Protein AF-A0A6V7K0E6-F1 (afdb_monomer)

Mean predicted aligned error: 18.82 Å

Nearest PDB structures (foldseek):
  5c7j-assembly1_A  TM=9.393E-01  e=2.831E-10  Homo sapiens
  5c7j-assembly2_B  TM=9.397E-01  e=2.831E-10  Homo sapiens
  4bbn-assembly1_A  TM=9.464E-01  e=6.144E-10  Homo sapiens
  2xbb-assembly2_B  TM=9.452E-01  e=1.172E-09  Homo sapiens
  4be8-assembly1_A  TM=9.048E-01  e=1.333E-09  Homo sapiens

Sequence (204 aa):
VQPAPNGDGLPPGWSMQLAPNGRMFFIDHNERSTTWVDPRTGRPSPMPNHNLPSTTPRSDLDQLGPLPEGWEERVHTDGRIFFIDHNTRTTQWEDPRMSNPQIAGPAVPYSRDYKLKYEYLKSQLRKPSSVPNKFEIKVARNNILEDSYRIISSVNRVEILKTKLWVEFEGEVGLDYGGLAREWFFLLSKEMFNPYYGLFEYSA

Structure (mmCIF, N/CA/C/O backbone):
data_AF-A0A6V7K0E6-F1
#
_entry.id   AF-A0A6V7K0E6-F1
#
loop_
_atom_site.group_PDB
_atom_site.id
_atom_site.type_symbol
_atom_site.label_atom_id
_atom_site.label_alt_id
_atom_site.label_comp_id
_atom_site.label_asym_id
_atom_site.label_entity_id
_atom_site.label_seq_id
_atom_site.pdbx_PDB_ins_code
_atom_site.Cartn_x
_atom_site.Cartn_y
_atom_site.Cartn_z
_atom_site.occupancy
_atom_site.B_iso_or_equiv
_atom_site.auth_seq_id
_atom_site.auth_comp_id
_atom_site.auth_asym_id
_atom_site.auth_atom_id
_atom_site.pdbx_PDB_model_num
ATOM 1 N N . VAL A 1 1 ? 50.214 -7.782 -47.349 1.00 33.69 1 VAL A N 1
ATOM 2 C CA . VAL A 1 1 ? 50.221 -7.949 -45.878 1.00 33.69 1 VAL A CA 1
ATOM 3 C C . VAL A 1 1 ? 48.979 -8.745 -45.510 1.00 33.69 1 VAL A C 1
ATOM 5 O O . VAL A 1 1 ? 47.890 -8.195 -45.566 1.00 33.69 1 VAL A O 1
ATOM 8 N N . GLN A 1 2 ? 49.115 -10.054 -45.292 1.00 27.92 2 GLN A N 1
ATOM 9 C CA . GLN A 1 2 ? 48.026 -10.900 -44.785 1.00 27.92 2 GLN A CA 1
ATOM 10 C C . GLN A 1 2 ? 48.049 -10.832 -43.252 1.00 27.92 2 GLN A C 1
ATOM 12 O O . GLN A 1 2 ? 49.122 -11.052 -42.685 1.00 27.92 2 GLN A O 1
ATOM 17 N N . PRO A 1 3 ? 46.938 -10.506 -42.569 1.00 35.91 3 PRO A N 1
ATOM 18 C CA . PRO A 1 3 ? 46.882 -10.609 -41.119 1.00 35.91 3 PRO A CA 1
ATOM 19 C C . PRO A 1 3 ? 46.675 -12.072 -40.691 1.00 35.91 3 PRO A C 1
ATOM 21 O O . PRO A 1 3 ? 46.010 -12.852 -41.370 1.00 35.91 3 PRO A O 1
ATOM 24 N N . ALA A 1 4 ? 47.315 -12.415 -39.575 1.00 35.69 4 ALA A N 1
ATOM 25 C CA . ALA A 1 4 ? 47.439 -13.738 -38.969 1.00 35.69 4 ALA A CA 1
ATOM 26 C C . ALA A 1 4 ? 46.090 -14.396 -38.587 1.00 35.69 4 ALA A C 1
ATOM 28 O O . ALA A 1 4 ? 45.097 -13.692 -38.393 1.00 35.69 4 ALA A O 1
ATOM 29 N N . PRO A 1 5 ? 46.043 -15.737 -38.440 1.00 36.69 5 PRO A N 1
ATOM 30 C CA . PRO A 1 5 ? 44.831 -16.451 -38.049 1.00 36.69 5 PRO A CA 1
ATOM 31 C C . PRO A 1 5 ? 44.495 -16.162 -36.579 1.00 36.69 5 PRO A C 1
ATOM 33 O O . PRO A 1 5 ? 45.285 -16.468 -35.687 1.00 36.69 5 PRO A O 1
ATOM 36 N N . ASN A 1 6 ? 43.318 -15.593 -36.314 1.00 43.34 6 ASN A N 1
ATOM 37 C CA . ASN A 1 6 ? 42.797 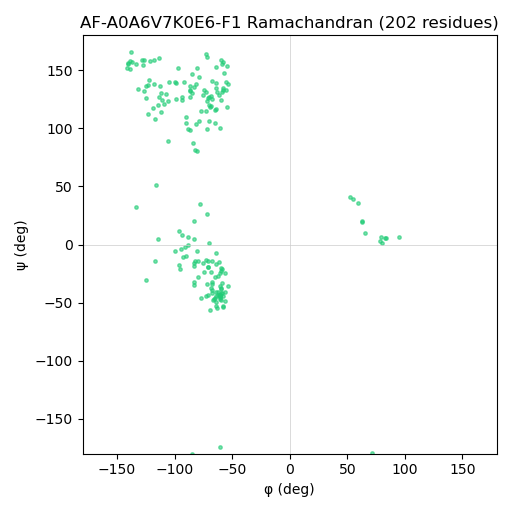-15.485 -34.950 1.00 43.34 6 ASN A CA 1
ATOM 38 C C . ASN A 1 6 ? 42.531 -16.904 -34.415 1.00 43.34 6 ASN A C 1
ATOM 40 O O . ASN A 1 6 ? 41.726 -17.651 -34.970 1.00 43.34 6 ASN A O 1
ATOM 44 N N . GLY A 1 7 ? 43.269 -17.280 -33.372 1.00 46.75 7 GLY A N 1
ATOM 45 C CA . GLY A 1 7 ? 43.524 -18.654 -32.932 1.00 46.75 7 GLY A CA 1
ATOM 46 C C . GLY A 1 7 ? 42.384 -19.439 -32.274 1.00 46.75 7 GLY A C 1
ATOM 47 O O . GLY A 1 7 ? 42.689 -20.365 -31.535 1.00 46.75 7 GLY A O 1
ATOM 48 N N . ASP A 1 8 ? 41.109 -19.144 -32.545 1.00 55.84 8 ASP A N 1
ATOM 49 C CA . ASP A 1 8 ? 39.980 -19.785 -31.841 1.00 55.84 8 ASP A CA 1
ATOM 50 C C . ASP A 1 8 ? 39.079 -20.668 -32.724 1.00 55.84 8 ASP A C 1
ATOM 52 O O . ASP A 1 8 ? 38.072 -21.201 -32.257 1.00 55.84 8 ASP A O 1
ATOM 56 N N . GLY A 1 9 ? 39.419 -20.867 -34.003 1.00 65.88 9 GLY A N 1
ATOM 57 C CA . GLY A 1 9 ? 38.698 -21.792 -34.894 1.00 65.88 9 GLY A CA 1
ATOM 58 C C . GLY A 1 9 ? 37.231 -21.424 -35.162 1.00 65.88 9 GLY A C 1
ATOM 59 O O . GLY A 1 9 ? 36.444 -22.294 -35.530 1.00 65.88 9 GLY A O 1
ATOM 60 N N . LEU A 1 10 ? 36.842 -20.165 -34.939 1.00 71.88 10 LEU A N 1
ATOM 61 C CA . LEU A 1 10 ? 35.507 -19.638 -35.239 1.00 71.88 10 LEU A CA 1
ATOM 62 C C . LEU A 1 10 ? 35.372 -19.281 -36.731 1.00 71.88 10 LEU A C 1
ATOM 64 O O . LEU A 1 10 ? 36.376 -18.940 -37.364 1.00 71.88 10 LEU A O 1
ATOM 68 N N . PRO A 1 11 ? 34.153 -19.330 -37.305 1.00 77.69 11 PRO A N 1
ATOM 69 C CA . PRO A 1 11 ? 33.917 -18.880 -38.674 1.00 77.69 11 PRO A CA 1
ATOM 70 C C . PRO A 1 11 ? 34.296 -17.398 -38.880 1.00 77.69 11 PRO A C 1
ATOM 72 O O . PRO A 1 11 ? 34.272 -16.615 -37.926 1.00 77.69 11 PRO A O 1
ATOM 75 N N . PRO A 1 12 ? 34.613 -16.967 -40.115 1.00 72.12 12 PRO A N 1
ATOM 76 C CA . PRO A 1 12 ? 34.898 -15.563 -40.405 1.00 72.12 12 PRO A CA 1
ATOM 77 C C . PRO A 1 12 ? 33.756 -14.635 -39.964 1.00 72.12 12 PRO A C 1
ATOM 79 O O . PRO A 1 12 ? 32.588 -14.891 -40.249 1.00 72.12 12 PRO A O 1
ATOM 82 N N . GLY A 1 13 ? 34.094 -13.547 -39.270 1.00 66.44 13 GLY A N 1
ATOM 83 C CA . GLY A 1 13 ? 33.110 -12.588 -38.755 1.00 66.44 13 GLY A CA 1
ATOM 84 C C . GLY A 1 13 ? 32.472 -12.979 -37.420 1.00 66.44 13 GLY A C 1
ATOM 85 O O . GLY A 1 13 ? 31.613 -12.250 -36.942 1.00 66.44 13 GLY A O 1
ATOM 86 N N . TRP A 1 14 ? 32.911 -14.065 -36.782 1.00 69.25 14 TRP A N 1
ATOM 87 C CA . TRP A 1 14 ? 32.460 -14.447 -35.445 1.00 69.25 14 TRP A CA 1
ATOM 88 C C . TRP A 1 14 ? 33.518 -14.158 -34.383 1.00 69.25 14 TRP A C 1
ATOM 90 O O . TRP A 1 14 ? 34.707 -14.407 -34.589 1.00 69.25 14 TRP A O 1
ATOM 100 N N . SER A 1 15 ? 33.085 -13.667 -33.223 1.00 68.62 15 SER A N 1
ATOM 101 C CA . SER A 1 15 ? 33.921 -13.571 -32.024 1.00 68.62 15 SER A CA 1
ATOM 102 C C . SER A 1 15 ? 33.260 -14.248 -30.827 1.00 68.62 15 SER A C 1
ATOM 104 O O . SER A 1 15 ? 32.057 -14.497 -30.812 1.00 68.62 15 SER A O 1
ATOM 106 N N . MET A 1 16 ? 34.063 -14.610 -29.834 1.00 71.94 16 MET A N 1
ATOM 107 C CA . MET A 1 16 ? 33.630 -15.338 -28.644 1.00 71.94 16 MET A CA 1
ATOM 108 C C . MET A 1 16 ? 34.070 -14.564 -27.406 1.00 71.94 16 MET A C 1
ATOM 110 O O . MET A 1 16 ? 35.216 -14.125 -27.323 1.00 71.94 16 MET A O 1
ATOM 114 N N . GLN A 1 17 ? 33.157 -14.373 -26.456 1.00 64.69 17 GLN A N 1
ATOM 115 C CA . GLN A 1 17 ? 33.399 -13.615 -25.230 1.00 64.69 17 GLN A CA 1
ATOM 116 C C . GLN A 1 17 ? 32.778 -14.291 -24.005 1.00 64.69 17 GLN A C 1
ATOM 118 O O . GLN A 1 17 ? 31.844 -15.087 -24.102 1.00 64.69 17 GLN A O 1
ATOM 123 N N . LEU A 1 18 ? 33.308 -13.945 -22.832 1.00 53.78 18 LEU A N 1
ATOM 124 C CA . LEU A 1 18 ? 32.774 -14.341 -21.532 1.00 53.78 18 LEU A CA 1
ATOM 125 C C . LEU A 1 18 ? 31.831 -13.257 -21.014 1.00 53.78 18 LEU A C 1
ATOM 127 O O . LEU A 1 18 ? 32.217 -12.098 -20.866 1.00 53.78 18 LEU A O 1
ATOM 131 N N . ALA A 1 19 ? 30.595 -13.639 -20.712 1.00 60.97 19 ALA A N 1
ATOM 132 C CA . ALA A 1 19 ? 29.665 -12.778 -20.003 1.00 60.97 19 ALA A CA 1
ATOM 133 C C . ALA A 1 19 ? 30.076 -12.637 -18.520 1.00 60.97 19 ALA A C 1
ATOM 135 O O . ALA A 1 19 ? 30.805 -13.484 -18.000 1.00 60.97 19 ALA A O 1
ATOM 136 N N . PRO A 1 20 ? 29.582 -11.614 -17.793 1.00 47.62 20 PRO A N 1
ATOM 137 C CA . PRO A 1 20 ? 29.935 -11.391 -16.383 1.00 47.62 20 PRO A CA 1
ATOM 138 C C . PRO A 1 20 ? 29.599 -12.562 -15.447 1.00 47.62 20 PRO A C 1
ATOM 140 O O . PRO A 1 20 ? 30.179 -12.693 -14.376 1.00 47.62 20 PRO A O 1
ATOM 143 N N . ASN A 1 21 ? 28.675 -13.430 -15.857 1.00 49.94 21 ASN A N 1
ATOM 144 C CA . ASN A 1 21 ? 28.318 -14.663 -15.155 1.00 49.94 21 ASN A CA 1
ATOM 145 C C . ASN A 1 21 ? 29.259 -15.847 -15.474 1.00 49.94 21 ASN A C 1
ATOM 147 O O . ASN A 1 21 ? 28.987 -16.965 -15.049 1.00 49.94 21 ASN A O 1
ATOM 151 N N . GLY A 1 22 ? 30.329 -15.629 -16.245 1.00 54.94 22 GLY A N 1
ATOM 152 C CA . GLY A 1 22 ? 31.275 -16.658 -16.680 1.00 54.94 22 GLY A CA 1
ATOM 153 C C . GLY A 1 22 ? 30.782 -17.527 -17.841 1.00 54.94 22 GLY A C 1
ATOM 154 O O . GLY A 1 22 ? 31.481 -18.458 -18.236 1.00 54.94 22 GLY A O 1
ATOM 155 N N . ARG A 1 23 ? 29.594 -17.254 -18.404 1.00 67.12 23 ARG A N 1
ATOM 156 C CA . ARG A 1 23 ? 29.052 -18.003 -19.545 1.00 67.12 23 ARG A CA 1
ATOM 157 C C . ARG A 1 23 ? 29.619 -17.482 -20.861 1.00 67.12 23 ARG A C 1
ATOM 159 O O . ARG A 1 23 ? 29.627 -16.281 -21.112 1.00 67.12 23 ARG A O 1
ATOM 166 N N . MET A 1 24 ? 30.017 -18.401 -21.731 1.00 61.91 24 MET A N 1
ATOM 167 C CA . MET A 1 24 ? 30.491 -18.092 -23.081 1.00 61.91 24 MET A CA 1
ATOM 168 C C . MET A 1 24 ? 29.330 -17.673 -23.992 1.00 61.91 24 MET A C 1
ATOM 170 O O . MET A 1 24 ? 28.324 -18.385 -24.057 1.00 61.91 24 MET A O 1
ATOM 174 N N . PHE A 1 25 ? 29.478 -16.568 -24.718 1.00 70.12 25 PHE A N 1
ATOM 175 C CA . PHE A 1 25 ? 28.592 -16.163 -25.812 1.00 70.12 25 PHE A CA 1
ATOM 176 C C . PHE A 1 25 ? 29.389 -15.858 -27.079 1.00 70.12 25 PHE A C 1
ATOM 178 O O . PHE A 1 25 ? 30.592 -15.592 -27.032 1.00 70.12 25 PHE A O 1
ATOM 185 N N . PHE A 1 26 ? 28.700 -15.906 -28.213 1.00 75.75 26 PHE A N 1
ATOM 186 C CA . PHE A 1 26 ? 29.252 -15.708 -29.544 1.00 75.75 26 PHE A CA 1
ATOM 187 C C . PHE A 1 26 ? 28.601 -14.481 -30.182 1.00 75.75 26 PHE A C 1
ATOM 189 O O . PHE A 1 26 ? 27.400 -14.251 -30.035 1.00 75.75 26 PHE A O 1
ATOM 196 N N . ILE A 1 27 ? 29.403 -13.671 -30.856 1.00 66.31 27 ILE A N 1
ATOM 197 C CA . ILE A 1 27 ? 29.000 -12.427 -31.506 1.00 66.31 27 ILE A CA 1
ATOM 198 C C . ILE A 1 27 ? 29.176 -12.633 -33.006 1.00 66.31 27 ILE A C 1
ATOM 200 O O . ILE A 1 27 ? 30.294 -12.886 -33.458 1.00 66.31 27 ILE A O 1
ATOM 204 N N . ASP A 1 28 ? 28.093 -12.502 -33.764 1.00 72.88 28 ASP A N 1
ATOM 205 C CA . ASP A 1 28 ? 28.138 -12.447 -35.221 1.00 72.88 28 ASP A CA 1
ATOM 206 C C . ASP A 1 28 ? 28.285 -10.985 -35.656 1.00 72.88 28 ASP A C 1
ATOM 208 O O . ASP A 1 28 ? 27.369 -10.169 -35.520 1.00 72.88 28 ASP A O 1
ATOM 212 N N . HIS A 1 29 ? 29.455 -10.626 -36.178 1.00 57.47 29 HIS A N 1
ATOM 213 C CA . HIS A 1 29 ? 29.722 -9.284 -36.687 1.00 57.47 29 HIS A CA 1
ATOM 214 C C . HIS A 1 29 ? 29.072 -9.019 -38.054 1.00 57.47 29 HIS A C 1
ATOM 216 O O . HIS A 1 29 ? 28.952 -7.852 -38.433 1.00 57.47 29 HIS A O 1
ATOM 222 N N . ASN A 1 30 ? 28.638 -10.058 -38.776 1.00 65.25 30 ASN A N 1
ATOM 223 C CA . ASN A 1 30 ? 27.957 -9.921 -40.064 1.00 65.25 30 ASN A CA 1
ATOM 224 C C . ASN A 1 30 ? 26.501 -9.484 -39.857 1.00 65.25 30 ASN A C 1
ATOM 226 O O . ASN A 1 30 ? 26.045 -8.533 -40.490 1.00 65.25 30 ASN A O 1
ATOM 230 N N . GLU A 1 31 ? 25.800 -10.124 -38.917 1.00 63.75 31 GLU A N 1
ATOM 231 C CA . GLU A 1 31 ? 24.404 -9.809 -38.570 1.00 63.75 31 GLU A CA 1
ATOM 232 C C . GLU A 1 31 ? 24.269 -8.833 -37.392 1.00 63.75 31 GLU A C 1
ATOM 234 O O . GLU A 1 31 ? 23.166 -8.407 -37.050 1.00 63.75 31 GLU A O 1
ATOM 239 N N . ARG A 1 32 ? 25.396 -8.449 -36.776 1.00 56.47 32 ARG A N 1
ATOM 240 C CA . ARG A 1 32 ? 25.457 -7.613 -35.564 1.00 56.47 32 ARG A CA 1
ATOM 241 C C . ARG A 1 32 ? 24.580 -8.171 -34.440 1.00 56.47 32 ARG A C 1
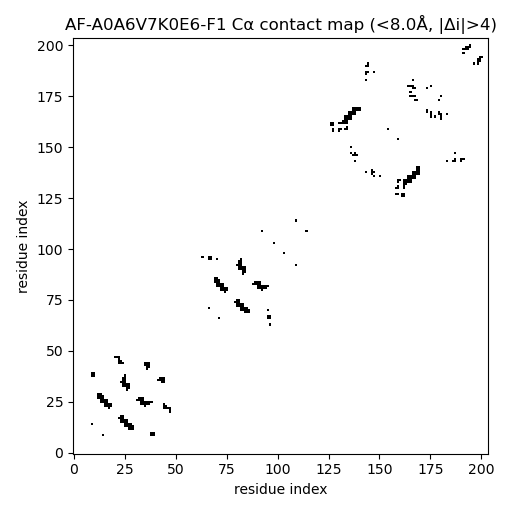ATOM 243 O O . ARG A 1 32 ? 23.911 -7.418 -33.731 1.00 56.47 32 ARG A O 1
ATOM 250 N N . SER A 1 33 ? 24.597 -9.490 -34.287 1.00 50.22 33 SER A N 1
ATOM 251 C CA . SER A 1 33 ? 23.781 -10.228 -33.329 1.00 50.22 33 SER A CA 1
ATOM 252 C C . SER A 1 33 ? 24.660 -10.973 -32.322 1.00 50.22 33 SER A C 1
ATOM 254 O O . SER A 1 33 ? 25.849 -11.210 -32.545 1.00 50.22 33 SER A O 1
ATOM 256 N N . THR A 1 34 ? 24.091 -11.311 -31.166 1.00 65.94 34 THR A N 1
ATOM 257 C CA . THR A 1 34 ? 24.760 -12.127 -30.146 1.00 65.94 34 THR A CA 1
ATOM 258 C C . THR A 1 34 ? 23.936 -13.373 -29.856 1.00 65.94 34 THR A C 1
ATOM 260 O O . THR A 1 34 ? 22.706 -13.337 -29.829 1.00 65.94 34 THR A O 1
ATOM 263 N N . THR A 1 35 ? 24.612 -14.500 -29.653 1.00 63.62 35 THR A N 1
ATOM 264 C CA . THR A 1 35 ? 23.981 -15.799 -29.424 1.00 63.62 35 THR A CA 1
ATOM 265 C C . THR A 1 35 ? 24.744 -16.610 -28.386 1.00 63.62 35 THR A C 1
ATOM 267 O O . THR A 1 35 ? 25.954 -16.482 -28.207 1.00 63.62 35 THR A O 1
ATOM 270 N N . TRP A 1 36 ? 24.022 -17.477 -27.685 1.00 65.94 36 TRP A N 1
ATOM 271 C CA . TRP A 1 36 ? 24.602 -18.445 -26.755 1.00 65.94 36 TRP A CA 1
ATOM 272 C C . TRP A 1 36 ? 24.922 -19.777 -27.433 1.00 65.94 36 TRP A C 1
ATOM 274 O O . TRP A 1 36 ? 25.417 -20.688 -26.778 1.00 65.94 36 TRP A O 1
ATOM 284 N N . VAL A 1 37 ? 24.606 -19.912 -28.720 1.00 71.06 37 VAL A N 1
ATOM 285 C CA . VAL A 1 37 ? 24.832 -21.123 -29.505 1.00 71.06 37 VAL A CA 1
ATOM 286 C C . VAL A 1 37 ? 26.168 -21.006 -30.219 1.00 71.06 37 VAL A C 1
ATOM 288 O O . VAL A 1 37 ? 26.415 -20.028 -30.917 1.00 71.06 37 VAL A O 1
ATOM 291 N N . ASP A 1 38 ? 27.026 -22.006 -30.043 1.00 74.50 38 ASP A N 1
ATOM 292 C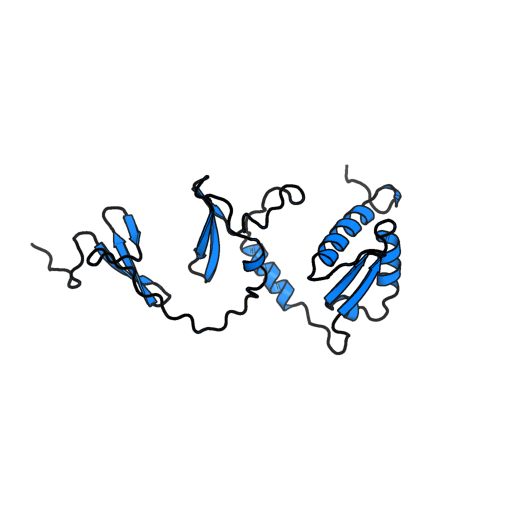 CA . ASP A 1 38 ? 28.310 -22.043 -30.732 1.00 74.50 38 ASP A CA 1
ATOM 293 C C . ASP A 1 38 ? 28.081 -22.293 -32.233 1.00 74.50 38 ASP A C 1
ATOM 295 O O . ASP A 1 38 ? 27.567 -23.361 -32.589 1.00 74.50 38 ASP A O 1
ATOM 299 N N . PRO A 1 39 ? 28.477 -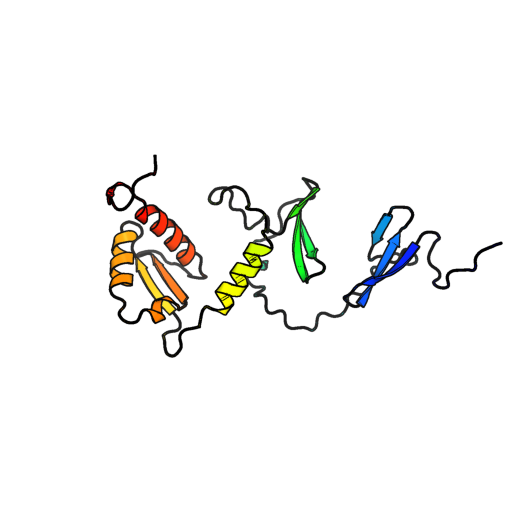21.367 -33.125 1.00 68.38 39 PRO A N 1
ATOM 300 C CA . PRO A 1 39 ? 28.242 -21.486 -34.565 1.00 68.38 39 PRO A CA 1
ATOM 301 C C . PRO A 1 39 ? 28.967 -22.684 -3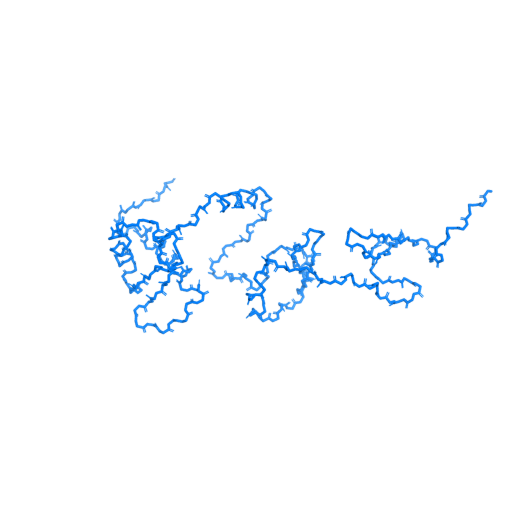5.196 1.00 68.38 39 PRO A C 1
ATOM 303 O O . PRO A 1 39 ? 28.625 -23.102 -36.298 1.00 68.38 39 PRO A O 1
ATOM 306 N N . ARG A 1 40 ? 29.959 -23.265 -34.508 1.00 72.38 40 ARG A N 1
ATOM 307 C CA . ARG A 1 40 ? 30.708 -24.441 -34.974 1.00 72.38 40 ARG A CA 1
ATOM 308 C C . ARG A 1 40 ? 29.989 -25.747 -34.661 1.00 72.38 40 ARG A C 1
ATOM 310 O O . ARG A 1 40 ? 30.148 -26.719 -35.389 1.00 72.38 40 ARG A O 1
ATOM 317 N N . THR A 1 41 ? 29.247 -25.797 -33.553 1.00 72.44 41 THR A N 1
ATOM 318 C CA . THR A 1 41 ? 28.660 -27.050 -33.041 1.00 72.44 41 THR A CA 1
ATOM 319 C C . THR A 1 41 ? 27.136 -27.049 -33.019 1.00 72.44 41 THR A C 1
ATOM 321 O O . THR A 1 41 ? 26.538 -28.107 -32.832 1.00 72.44 41 THR A O 1
ATOM 324 N N . GLY A 1 42 ? 26.500 -25.884 -33.175 1.00 64.81 42 GLY A N 1
ATOM 325 C CA . GLY A 1 42 ? 25.054 -25.711 -33.030 1.00 64.81 42 GLY A CA 1
ATOM 326 C C . GLY A 1 42 ? 24.551 -25.963 -31.606 1.00 64.81 42 GLY A C 1
ATOM 327 O O . GLY A 1 42 ? 23.345 -26.054 -31.387 1.00 64.81 42 GLY A O 1
ATOM 328 N N . ARG A 1 43 ? 25.453 -26.104 -30.624 1.00 54.47 43 ARG A N 1
ATOM 329 C CA . ARG A 1 43 ? 25.099 -26.407 -29.235 1.00 54.47 43 ARG A CA 1
ATOM 330 C C . ARG A 1 43 ? 25.085 -25.137 -28.385 1.00 54.47 43 ARG A C 1
ATOM 332 O O . ARG A 1 43 ? 25.981 -24.303 -28.529 1.00 54.47 43 ARG A O 1
ATOM 339 N N . PRO A 1 44 ? 24.107 -24.986 -27.477 1.00 58.19 44 PRO A N 1
ATOM 340 C CA . PRO A 1 44 ? 24.098 -23.886 -26.525 1.00 58.19 44 PRO A CA 1
ATOM 341 C C . PRO A 1 44 ? 25.256 -24.025 -25.528 1.00 58.19 44 PRO A C 1
ATOM 343 O O . PRO A 1 44 ? 25.563 -25.124 -25.060 1.00 58.19 44 PRO A O 1
ATOM 346 N N . SER A 1 45 ? 25.881 -22.903 -25.174 1.00 60.84 45 SER A N 1
ATOM 347 C CA . SER A 1 45 ? 26.945 -22.858 -24.177 1.00 60.84 45 SER A CA 1
ATOM 348 C C . SER A 1 45 ? 26.414 -23.269 -22.794 1.00 60.84 45 SER A C 1
ATOM 350 O O . SER A 1 45 ? 25.300 -22.858 -22.431 1.00 60.84 45 SER A O 1
ATOM 352 N N . PRO A 1 46 ? 27.177 -24.061 -22.009 1.00 52.19 46 PRO A N 1
ATOM 353 C CA . PRO A 1 46 ? 26.744 -24.540 -20.697 1.00 52.19 46 PRO A CA 1
ATOM 354 C C . PRO A 1 46 ? 26.395 -23.385 -19.755 1.00 52.19 46 PRO A C 1
ATOM 356 O O . PRO A 1 46 ? 27.142 -22.410 -19.663 1.00 52.19 46 PRO A O 1
ATOM 359 N N . MET A 1 47 ? 25.266 -23.485 -19.050 1.00 55.09 47 MET A N 1
ATOM 360 C CA . MET A 1 47 ? 24.899 -22.485 -18.046 1.00 55.09 47 MET A CA 1
ATOM 361 C C . MET A 1 47 ? 25.760 -22.657 -16.781 1.00 55.09 47 MET A C 1
ATOM 363 O O . MET A 1 47 ? 25.903 -23.786 -16.307 1.00 55.09 47 MET A O 1
ATOM 367 N N . PRO A 1 48 ? 26.327 -21.573 -16.216 1.00 47.00 48 PRO A N 1
ATOM 368 C CA . PRO A 1 48 ? 27.029 -21.644 -14.943 1.00 47.00 48 PRO A CA 1
ATOM 369 C C . PRO A 1 48 ? 26.052 -22.058 -13.834 1.00 47.00 48 PRO A C 1
ATOM 371 O O . PRO A 1 48 ? 24.945 -21.532 -13.729 1.00 47.00 48 PRO A O 1
ATOM 374 N N . ASN A 1 49 ? 26.462 -23.053 -13.047 1.00 42.47 49 ASN A N 1
ATOM 375 C CA . ASN A 1 49 ? 25.627 -23.775 -12.091 1.00 42.47 49 ASN A CA 1
ATOM 376 C C . ASN A 1 49 ? 25.032 -22.830 -11.020 1.00 42.47 49 ASN A C 1
ATOM 378 O O . ASN A 1 49 ? 25.767 -22.120 -10.332 1.00 42.47 49 ASN A O 1
ATOM 382 N N . HIS A 1 50 ? 23.705 -22.820 -10.867 1.00 46.78 50 HIS A N 1
ATOM 383 C CA . HIS A 1 50 ? 22.978 -21.945 -9.941 1.00 46.78 50 HIS A CA 1
ATOM 384 C C . HIS A 1 50 ? 22.979 -22.528 -8.520 1.00 46.78 50 HIS A C 1
ATOM 386 O O . HIS A 1 50 ? 22.008 -23.145 -8.097 1.00 46.78 50 HIS A O 1
ATOM 392 N N . ASN A 1 51 ? 24.071 -22.324 -7.780 1.00 34.88 51 ASN A N 1
ATOM 393 C CA . ASN A 1 51 ? 24.171 -22.692 -6.362 1.00 34.88 51 ASN A CA 1
ATOM 394 C C . ASN A 1 51 ? 24.364 -21.458 -5.459 1.00 34.88 51 ASN A C 1
ATOM 396 O O . ASN A 1 51 ? 25.262 -21.420 -4.621 1.00 34.88 51 ASN A O 1
ATOM 400 N N . LEU A 1 52 ? 23.509 -20.439 -5.611 1.00 39.50 52 LEU A N 1
ATOM 401 C CA . LEU A 1 52 ? 23.357 -19.389 -4.597 1.00 39.50 52 LEU A CA 1
ATOM 402 C C . LEU A 1 52 ? 21.897 -19.283 -4.135 1.00 39.50 52 LEU A C 1
ATOM 404 O O . LEU A 1 52 ? 20.991 -19.322 -4.970 1.00 39.50 52 LEU A O 1
ATOM 408 N N . PRO A 1 53 ? 21.651 -19.129 -2.821 1.00 34.03 53 PRO A N 1
ATOM 409 C CA . PRO A 1 53 ? 20.307 -19.006 -2.279 1.00 34.03 53 PRO A CA 1
ATOM 410 C C . PRO A 1 53 ? 19.721 -17.654 -2.699 1.00 34.03 53 PRO A C 1
ATOM 412 O O . PRO A 1 53 ? 20.113 -16.602 -2.198 1.00 34.03 53 PRO A O 1
ATOM 415 N N . SER A 1 54 ? 18.787 -17.671 -3.649 1.00 34.56 54 SER A N 1
ATOM 416 C CA . SER A 1 54 ? 18.052 -16.481 -4.071 1.00 34.56 54 SER A CA 1
ATOM 417 C C . SER A 1 54 ? 17.044 -16.074 -2.994 1.00 34.56 54 SER A C 1
ATOM 419 O O . SER A 1 54 ? 16.075 -16.786 -2.743 1.00 34.56 54 SER A O 1
ATOM 421 N N . THR A 1 55 ? 17.255 -14.907 -2.392 1.00 34.38 55 THR A N 1
ATOM 422 C CA . THR A 1 55 ? 16.381 -14.225 -1.420 1.00 34.38 55 THR A CA 1
ATOM 423 C C . THR A 1 55 ? 15.178 -13.517 -2.063 1.00 34.38 55 THR A C 1
ATOM 425 O O . THR A 1 55 ? 14.719 -12.485 -1.578 1.00 34.38 55 THR A O 1
ATOM 428 N N . THR A 1 56 ? 14.616 -14.076 -3.134 1.00 42.69 56 THR A N 1
ATOM 429 C CA . THR A 1 56 ? 13.318 -13.662 -3.684 1.00 42.69 56 THR A CA 1
ATOM 430 C C . THR A 1 56 ? 12.307 -14.786 -3.446 1.00 42.69 56 THR A C 1
ATOM 432 O O . THR A 1 56 ? 12.579 -15.926 -3.826 1.00 42.69 56 THR A O 1
ATOM 435 N N . PRO A 1 57 ? 11.163 -14.532 -2.779 1.00 37.47 57 PRO A N 1
ATOM 436 C CA . PRO A 1 57 ? 10.150 -15.561 -2.582 1.00 37.47 57 PRO A CA 1
ATOM 437 C C . PRO A 1 57 ? 9.570 -15.953 -3.948 1.00 37.47 57 PRO A C 1
ATOM 439 O O . PRO A 1 57 ? 8.807 -15.211 -4.554 1.00 37.47 57 PRO A O 1
ATOM 442 N N . ARG A 1 58 ? 9.978 -17.127 -4.442 1.00 48.41 58 ARG A N 1
ATOM 443 C CA . ARG A 1 58 ? 9.541 -17.744 -5.708 1.00 48.41 58 ARG A CA 1
ATOM 444 C C . ARG A 1 58 ? 8.081 -18.233 -5.681 1.00 48.41 58 ARG A C 1
ATOM 446 O O . ARG A 1 58 ? 7.614 -18.791 -6.660 1.00 48.41 58 ARG A O 1
ATOM 453 N N . SER A 1 59 ? 7.362 -18.042 -4.574 1.00 49.06 59 SER A N 1
ATOM 454 C CA . SER A 1 59 ? 6.039 -18.632 -4.336 1.00 49.06 59 SER A CA 1
ATOM 455 C C . SER A 1 59 ? 4.895 -17.992 -5.126 1.00 49.06 59 SER A C 1
ATOM 457 O O . SER A 1 59 ? 3.895 -18.664 -5.352 1.00 49.06 59 SER A O 1
ATOM 459 N N . ASP A 1 60 ? 5.030 -16.734 -5.557 1.00 45.19 60 ASP A N 1
ATOM 460 C CA . ASP A 1 60 ? 3.900 -15.981 -6.126 1.00 45.19 60 ASP A CA 1
ATOM 461 C C . ASP A 1 60 ? 3.836 -16.050 -7.670 1.00 45.19 60 ASP A C 1
ATOM 463 O O . ASP A 1 60 ? 2.772 -15.849 -8.247 1.00 45.19 60 ASP A O 1
ATOM 467 N N . LEU A 1 61 ? 4.948 -16.370 -8.352 1.00 47.75 61 LEU A N 1
ATOM 468 C CA . LEU A 1 61 ? 5.042 -16.421 -9.826 1.00 47.75 61 LEU A CA 1
ATOM 469 C C . LEU A 1 61 ? 4.551 -17.751 -10.424 1.00 47.75 61 LEU A C 1
ATOM 471 O O . LEU A 1 61 ? 3.924 -17.748 -11.482 1.00 47.75 61 LEU A O 1
ATOM 475 N N . ASP A 1 62 ? 4.769 -18.872 -9.727 1.00 47.78 62 ASP A N 1
ATOM 476 C CA . ASP A 1 62 ? 4.310 -20.205 -10.162 1.00 47.78 62 ASP A CA 1
ATOM 477 C C . ASP A 1 62 ? 2.780 -20.372 -10.064 1.00 47.78 62 ASP A C 1
ATOM 479 O O . ASP A 1 62 ? 2.209 -21.306 -10.624 1.00 47.78 62 ASP A O 1
ATOM 483 N N . GLN A 1 63 ? 2.095 -19.462 -9.363 1.00 46.84 63 GLN A N 1
ATOM 484 C CA . GLN A 1 63 ? 0.657 -19.543 -9.097 1.00 46.84 63 GLN A CA 1
ATOM 485 C C . GLN A 1 63 ? -0.205 -18.801 -10.140 1.00 46.84 63 GLN A C 1
ATOM 487 O O . GLN A 1 63 ? -1.420 -18.978 -10.161 1.00 46.84 63 GLN A O 1
ATOM 492 N N . LEU A 1 64 ? 0.407 -18.004 -11.028 1.00 49.81 64 LEU A N 1
ATOM 493 C CA . LEU A 1 64 ? -0.286 -17.128 -11.991 1.00 49.81 64 LEU A CA 1
ATOM 494 C C . LEU A 1 64 ? -0.624 -17.799 -13.340 1.00 49.81 64 LEU A C 1
ATOM 496 O O . LEU A 1 64 ? -1.118 -17.136 -14.250 1.00 49.81 64 LEU A O 1
ATOM 500 N N . GLY A 1 65 ? -0.389 -19.107 -13.481 1.00 55.19 65 GLY A N 1
ATOM 501 C CA . GLY A 1 65 ? -0.604 -19.832 -14.740 1.00 55.19 65 GLY A CA 1
ATOM 502 C C . GLY A 1 65 ? 0.438 -19.487 -15.817 1.00 55.19 65 GLY A C 1
ATOM 503 O O . GLY A 1 65 ? 1.366 -18.725 -15.551 1.00 55.19 65 GLY A O 1
ATOM 504 N N . PRO A 1 66 ? 0.356 -20.069 -17.027 1.00 64.56 66 PRO A N 1
ATOM 505 C CA . PRO A 1 66 ? 1.305 -19.779 -18.104 1.00 64.56 66 PRO A CA 1
ATOM 506 C C . PRO A 1 66 ? 1.218 -18.310 -18.549 1.00 64.56 66 PRO A C 1
ATOM 508 O O . PRO A 1 66 ? 0.168 -17.679 -18.430 1.00 64.56 66 PRO A O 1
ATOM 511 N N . LEU A 1 67 ? 2.322 -17.761 -19.065 1.00 64.19 67 LEU A N 1
ATOM 512 C CA . LEU A 1 67 ? 2.313 -16.431 -19.680 1.00 64.19 67 LEU A CA 1
ATOM 513 C C . LEU A 1 67 ? 1.292 -16.368 -20.833 1.00 64.19 67 LEU A C 1
ATOM 515 O O . LEU A 1 67 ? 1.090 -17.381 -21.512 1.00 64.19 67 LEU A O 1
ATOM 519 N N . PRO A 1 68 ? 0.660 -15.203 -21.079 1.00 72.50 68 PRO A N 1
ATOM 520 C CA . PRO A 1 68 ? -0.211 -15.026 -22.234 1.00 72.50 68 PRO A CA 1
ATOM 521 C C . PRO A 1 68 ? 0.533 -15.296 -23.548 1.00 72.50 68 PRO A C 1
ATOM 523 O O . PRO A 1 68 ? 1.759 -15.200 -23.627 1.00 72.50 68 PRO A O 1
ATOM 526 N N . GLU A 1 69 ? -0.211 -15.620 -24.601 1.00 62.56 69 GLU A N 1
ATOM 527 C CA . GLU A 1 69 ? 0.375 -15.938 -25.902 1.00 62.56 69 GLU A CA 1
ATOM 528 C C . GLU A 1 69 ? 1.230 -14.777 -26.441 1.00 62.56 69 GLU A C 1
ATOM 530 O O . GLU A 1 69 ? 0.841 -13.608 -26.398 1.00 62.56 69 GLU A O 1
ATOM 535 N N . GLY A 1 70 ? 2.431 -15.104 -26.921 1.00 66.06 70 GLY A N 1
ATOM 536 C CA . GLY A 1 70 ? 3.399 -14.122 -27.406 1.00 66.06 70 GLY A CA 1
ATOM 537 C C . GLY A 1 70 ? 4.193 -13.407 -26.309 1.00 66.06 70 GLY A C 1
ATOM 538 O O . GLY A 1 70 ? 4.974 -12.524 -26.637 1.00 66.06 70 GLY A O 1
ATOM 539 N N . TRP A 1 71 ? 4.069 -13.791 -25.037 1.00 71.12 71 TRP A N 1
ATOM 540 C CA . TRP A 1 71 ? 4.904 -13.253 -23.961 1.00 71.12 71 TRP A CA 1
ATOM 541 C C . TRP A 1 71 ? 6.047 -14.192 -23.584 1.00 71.12 71 TRP A C 1
ATOM 543 O O . TRP A 1 71 ? 5.870 -15.404 -23.481 1.00 71.12 71 TRP A O 1
ATOM 553 N N . GLU A 1 72 ? 7.224 -13.626 -23.332 1.00 74.75 72 GLU A N 1
ATOM 554 C CA . GLU A 1 72 ? 8.406 -14.377 -22.917 1.00 74.75 72 GLU A CA 1
ATOM 555 C C . GLU A 1 72 ? 9.092 -13.757 -21.698 1.00 74.75 72 GLU A C 1
ATOM 557 O O . GLU A 1 72 ? 9.358 -12.560 -21.660 1.00 74.75 72 GLU A O 1
ATOM 562 N N . GLU A 1 73 ? 9.440 -14.594 -20.722 1.00 72.19 73 GLU A N 1
ATOM 563 C CA . GLU A 1 73 ? 10.229 -14.204 -19.555 1.00 72.19 73 GLU A CA 1
ATOM 564 C C . GLU A 1 73 ? 11.734 -14.295 -19.843 1.00 72.19 73 GLU A C 1
ATOM 566 O O . GLU A 1 73 ? 12.239 -15.304 -20.344 1.00 72.19 73 GLU A O 1
ATOM 571 N N . ARG A 1 74 ? 12.483 -13.248 -19.494 1.00 68.62 74 ARG A N 1
ATOM 572 C CA . ARG A 1 74 ? 13.943 -13.195 -19.624 1.00 68.62 74 ARG A CA 1
ATOM 573 C C . ARG A 1 74 ? 14.570 -12.580 -18.379 1.00 68.62 74 ARG A C 1
ATOM 575 O O . ARG A 1 74 ? 13.945 -11.812 -17.662 1.00 68.62 74 ARG A O 1
ATOM 582 N N . VAL A 1 75 ? 15.840 -12.889 -18.133 1.00 62.84 75 VAL A N 1
ATOM 583 C CA . VAL A 1 75 ? 16.615 -12.312 -17.025 1.00 62.84 75 VAL A CA 1
ATOM 584 C C . VAL A 1 75 ? 17.595 -11.284 -17.584 1.00 62.84 75 VAL A C 1
ATOM 586 O O . VAL A 1 75 ? 18.394 -11.585 -18.470 1.00 62.84 75 VAL A O 1
ATOM 589 N N . HIS A 1 76 ? 17.517 -10.057 -17.083 1.00 64.31 76 HIS A N 1
ATOM 590 C CA . HIS A 1 76 ? 18.413 -8.955 -17.396 1.00 64.31 76 HIS A CA 1
ATOM 591 C C . HIS A 1 76 ? 19.791 -9.158 -16.740 1.00 64.31 76 HIS A C 1
ATOM 593 O O . HIS A 1 76 ? 19.968 -9.968 -15.830 1.00 64.31 76 HIS A O 1
ATOM 599 N N . THR A 1 77 ? 20.795 -8.409 -17.194 1.00 50.06 77 THR A N 1
ATOM 600 C CA . THR A 1 77 ? 22.204 -8.531 -16.772 1.00 50.06 77 THR A CA 1
ATOM 601 C C . THR A 1 77 ? 22.443 -8.315 -15.273 1.00 50.06 77 THR A C 1
ATOM 603 O O . THR A 1 77 ? 23.450 -8.779 -14.746 1.00 50.06 77 THR A O 1
ATOM 606 N N . ASP A 1 78 ? 21.515 -7.657 -14.578 1.00 51.06 78 ASP A N 1
ATOM 607 C CA . ASP A 1 78 ? 21.521 -7.427 -13.129 1.00 51.06 78 ASP A CA 1
ATOM 608 C C . ASP A 1 78 ? 20.745 -8.497 -12.334 1.00 51.06 78 ASP A C 1
ATOM 610 O O . ASP A 1 78 ? 20.537 -8.346 -11.130 1.00 51.06 78 ASP A O 1
ATOM 614 N N . GLY A 1 79 ? 20.308 -9.576 -12.995 1.00 48.78 79 GLY A N 1
ATOM 615 C CA . GLY A 1 79 ? 19.588 -10.693 -12.383 1.00 48.78 79 GLY A CA 1
ATOM 616 C C . GLY A 1 79 ? 18.086 -10.465 -12.203 1.00 48.78 79 GLY A C 1
ATOM 617 O O . GLY A 1 79 ? 17.417 -11.298 -11.594 1.00 48.78 79 GLY A O 1
ATOM 618 N N . ARG A 1 80 ? 17.537 -9.353 -12.707 1.00 50.72 80 ARG A N 1
ATOM 619 C CA . ARG A 1 80 ? 16.093 -9.076 -12.663 1.00 50.72 80 ARG A CA 1
ATOM 620 C C . ARG A 1 80 ? 15.361 -9.724 -13.823 1.00 50.72 80 ARG A C 1
ATOM 622 O O . ARG A 1 80 ? 15.886 -9.776 -14.924 1.00 50.72 80 ARG A O 1
ATOM 629 N N . ILE A 1 81 ? 14.129 -10.144 -13.590 1.00 65.75 81 ILE A N 1
ATOM 630 C CA . ILE A 1 81 ? 13.254 -10.662 -14.639 1.00 65.75 81 ILE A CA 1
ATOM 631 C C . ILE A 1 81 ? 12.613 -9.491 -15.397 1.00 65.75 81 ILE A C 1
ATOM 633 O O . ILE A 1 81 ? 12.214 -8.506 -14.779 1.00 65.75 81 ILE A O 1
ATOM 637 N N . PHE A 1 82 ? 12.534 -9.602 -16.719 1.00 62.50 82 PHE A N 1
ATOM 638 C CA . PHE A 1 82 ? 11.773 -8.733 -17.609 1.00 62.50 82 PHE A CA 1
ATOM 639 C C . PHE A 1 82 ? 10.975 -9.590 -18.598 1.00 62.50 82 PHE A C 1
ATOM 641 O O . PHE A 1 82 ? 11.339 -10.732 -18.882 1.00 62.50 82 PHE A O 1
ATOM 648 N N . PHE A 1 83 ? 9.890 -9.037 -19.122 1.00 75.25 83 PHE A N 1
ATOM 649 C CA . PHE A 1 83 ? 8.957 -9.709 -20.014 1.00 75.25 83 PHE A CA 1
ATOM 650 C C . PHE A 1 83 ? 9.020 -9.081 -21.403 1.00 75.25 83 PHE A C 1
ATOM 652 O O . PHE A 1 83 ? 9.088 -7.862 -21.552 1.00 75.25 83 PHE A O 1
ATOM 659 N N . ILE A 1 84 ? 9.023 -9.920 -22.427 1.00 67.50 84 ILE A N 1
ATOM 660 C CA . ILE A 1 84 ? 9.048 -9.529 -23.832 1.00 67.50 84 ILE A CA 1
ATOM 661 C C . ILE A 1 84 ? 7.680 -9.843 -24.415 1.00 67.50 84 ILE A C 1
ATOM 663 O O . ILE A 1 84 ? 7.276 -11.001 -24.415 1.00 67.50 84 ILE A O 1
ATOM 667 N N . ASP A 1 85 ? 6.996 -8.832 -24.934 1.00 73.56 85 ASP A N 1
ATOM 668 C CA . ASP A 1 85 ? 5.803 -9.014 -25.749 1.00 73.56 85 ASP A CA 1
ATOM 669 C C . ASP A 1 85 ? 6.219 -9.117 -27.218 1.00 73.56 85 ASP A C 1
ATOM 671 O O . ASP A 1 85 ? 6.562 -8.126 -27.868 1.00 73.56 85 ASP A O 1
ATOM 675 N N . HIS A 1 86 ? 6.195 -10.331 -27.758 1.00 58.50 86 HIS A N 1
ATOM 676 C CA . HIS A 1 86 ? 6.481 -10.615 -29.162 1.00 58.50 86 HIS A CA 1
ATOM 677 C C . HIS A 1 86 ? 5.371 -10.131 -30.102 1.00 58.50 86 HIS A C 1
ATOM 679 O O . HIS A 1 86 ? 5.645 -9.922 -31.286 1.00 58.50 86 HIS A O 1
ATOM 685 N N . ASN A 1 87 ? 4.153 -9.889 -29.600 1.00 67.25 87 ASN A N 1
ATOM 686 C CA . ASN A 1 87 ? 3.050 -9.355 -30.403 1.00 67.25 87 ASN A CA 1
ATOM 687 C C . ASN A 1 87 ? 3.298 -7.883 -30.753 1.00 67.25 87 ASN A C 1
ATOM 689 O O . ASN A 1 87 ? 3.117 -7.469 -31.898 1.00 67.25 87 ASN A O 1
ATOM 693 N N . THR A 1 88 ? 3.754 -7.095 -29.774 1.00 69.25 88 THR A N 1
ATOM 694 C CA . THR A 1 88 ? 4.050 -5.662 -29.954 1.00 69.25 88 THR A CA 1
ATOM 695 C C . THR A 1 88 ? 5.534 -5.363 -30.156 1.00 69.25 88 THR A C 1
ATOM 697 O O . THR A 1 88 ? 5.896 -4.227 -30.460 1.00 69.25 88 THR A O 1
ATOM 700 N N . ARG A 1 89 ? 6.397 -6.381 -30.039 1.00 64.38 89 ARG A N 1
ATOM 701 C CA . ARG A 1 89 ? 7.866 -6.272 -30.056 1.00 64.38 89 ARG A CA 1
ATOM 702 C C . ARG A 1 89 ? 8.388 -5.286 -29.012 1.00 64.38 89 ARG A C 1
ATOM 704 O O . ARG A 1 89 ? 9.323 -4.529 -29.274 1.00 64.38 89 ARG A O 1
ATOM 711 N N . THR A 1 90 ? 7.775 -5.291 -27.835 1.00 53.62 90 THR A N 1
ATOM 712 C CA . THR A 1 90 ? 8.172 -4.441 -26.712 1.00 53.62 90 THR A CA 1
ATOM 713 C C . THR A 1 90 ? 8.720 -5.282 -25.567 1.00 53.62 90 THR A C 1
ATOM 715 O O . THR A 1 90 ? 8.518 -6.492 -25.491 1.00 53.62 90 THR A O 1
ATOM 718 N N . THR A 1 91 ? 9.475 -4.641 -24.681 1.00 66.19 91 THR A N 1
ATOM 719 C CA . THR A 1 91 ? 9.992 -5.262 -23.461 1.00 66.19 91 THR A CA 1
ATOM 720 C C . THR A 1 91 ? 9.563 -4.427 -22.270 1.00 66.19 91 THR A C 1
ATOM 722 O O . THR A 1 91 ? 9.701 -3.203 -22.310 1.00 66.19 91 THR A O 1
ATOM 725 N N . GLN A 1 92 ? 9.109 -5.071 -21.204 1.00 61.84 92 GLN A N 1
ATOM 726 C CA . GLN A 1 92 ? 8.663 -4.422 -19.976 1.00 61.84 92 GLN A CA 1
ATOM 727 C C . GLN A 1 92 ? 9.158 -5.179 -18.745 1.00 61.84 92 GLN A C 1
ATOM 729 O O . GLN A 1 92 ? 9.628 -6.310 -18.840 1.00 61.84 92 GLN A O 1
ATOM 734 N N . TRP A 1 93 ? 9.081 -4.552 -17.577 1.00 68.81 93 TRP A N 1
ATOM 735 C CA . TRP A 1 93 ? 9.535 -5.159 -16.320 1.00 68.81 93 TRP A CA 1
ATOM 736 C C . TRP A 1 93 ? 8.386 -5.805 -15.546 1.00 68.81 93 TRP A C 1
ATOM 738 O O . TRP A 1 93 ? 8.607 -6.612 -14.646 1.00 68.81 93 TRP A O 1
ATOM 748 N N . GLU A 1 94 ? 7.163 -5.435 -15.899 1.00 65.62 94 GLU A N 1
ATOM 749 C CA . GLU A 1 94 ? 5.922 -5.859 -15.282 1.00 65.62 94 GLU A CA 1
ATOM 750 C C . GLU A 1 94 ? 5.436 -7.174 -15.902 1.00 65.62 94 GLU A C 1
ATOM 752 O O . GLU A 1 94 ? 5.441 -7.338 -17.122 1.00 65.62 94 GLU A O 1
ATOM 757 N N . ASP A 1 95 ? 4.983 -8.110 -15.070 1.00 69.44 95 ASP A N 1
ATOM 758 C CA . ASP A 1 95 ? 4.398 -9.359 -15.557 1.00 69.44 95 ASP A CA 1
ATOM 759 C C . ASP A 1 95 ? 3.022 -9.078 -16.184 1.00 69.44 95 ASP A C 1
ATOM 761 O O . ASP A 1 95 ? 2.161 -8.505 -15.504 1.00 69.44 95 ASP A O 1
ATOM 765 N N . PRO A 1 96 ? 2.770 -9.486 -17.440 1.00 64.81 96 PRO A N 1
ATOM 766 C CA . PRO A 1 96 ? 1.474 -9.295 -18.095 1.00 64.81 96 PRO A CA 1
ATOM 767 C C . PRO A 1 96 ? 0.314 -10.011 -17.383 1.00 64.81 96 PRO A C 1
ATOM 769 O O . PRO A 1 96 ? -0.843 -9.707 -17.650 1.00 64.81 96 PRO A O 1
ATOM 772 N N . ARG A 1 97 ? 0.593 -10.955 -16.474 1.00 61.47 97 ARG A N 1
ATOM 773 C CA . ARG A 1 97 ? -0.411 -11.639 -15.640 1.00 61.47 97 ARG A CA 1
ATOM 774 C C . ARG A 1 97 ? -0.786 -10.841 -14.391 1.00 61.47 97 ARG A C 1
ATOM 776 O O . ARG A 1 97 ? -1.792 -11.136 -13.754 1.00 61.47 97 ARG A O 1
ATOM 783 N N . MET A 1 98 ? 0.015 -9.841 -14.017 1.00 57.62 98 MET A N 1
ATOM 784 C CA . MET A 1 98 ? -0.250 -8.976 -12.863 1.00 57.62 98 MET A CA 1
ATOM 785 C C . MET A 1 98 ? -1.072 -7.730 -13.223 1.00 57.62 98 MET A C 1
ATOM 787 O O . MET A 1 98 ? -1.551 -7.033 -12.325 1.00 57.62 98 MET A O 1
ATOM 791 N N . SER A 1 99 ? -1.287 -7.447 -14.510 1.00 51.22 99 SER A N 1
ATOM 792 C CA . SER A 1 99 ? -2.218 -6.412 -14.950 1.00 51.22 99 SER A CA 1
ATOM 793 C C . SER A 1 99 ? -3.647 -6.959 -14.943 1.00 51.22 99 SER A C 1
ATOM 795 O O . SER A 1 99 ? -4.074 -7.675 -15.840 1.00 51.22 99 SER A O 1
ATOM 797 N N . ASN A 1 100 ? -4.432 -6.581 -13.932 1.00 44.62 100 ASN A N 1
ATOM 798 C CA . ASN A 1 100 ? -5.886 -6.600 -14.057 1.00 44.62 100 ASN A CA 1
ATOM 799 C C . ASN A 1 100 ? -6.330 -5.242 -14.639 1.00 44.62 100 ASN A C 1
ATOM 801 O O . ASN A 1 100 ? -6.409 -4.268 -13.879 1.00 44.62 100 ASN A O 1
ATOM 805 N N . PRO A 1 101 ? -6.615 -5.130 -15.953 1.00 44.66 101 PRO A N 1
ATOM 806 C CA . PRO A 1 101 ? -6.966 -3.857 -16.587 1.00 44.66 101 PRO A CA 1
ATOM 807 C C . PRO A 1 101 ? -8.282 -3.250 -16.071 1.00 44.66 101 PRO A C 1
ATOM 809 O O . PRO A 1 101 ? -8.594 -2.114 -16.409 1.00 44.66 101 PRO A O 1
ATOM 812 N N . GLN A 1 102 ? -9.054 -3.964 -15.241 1.00 42.16 102 GLN A N 1
ATOM 813 C CA . GLN A 1 102 ? -10.262 -3.412 -14.622 1.00 42.16 102 GLN A CA 1
ATOM 814 C C . GLN A 1 102 ? -10.016 -2.572 -13.357 1.00 42.16 102 GLN A C 1
ATOM 816 O O . GLN A 1 102 ? -10.927 -1.869 -12.930 1.00 42.16 102 GLN A O 1
ATOM 821 N N . ILE A 1 103 ? -8.827 -2.623 -12.737 1.00 44.31 103 ILE A N 1
ATOM 822 C CA . ILE A 1 103 ? -8.590 -1.968 -11.429 1.00 44.31 103 ILE A CA 1
ATOM 823 C C . ILE A 1 103 ? -7.406 -0.990 -11.448 1.00 44.31 103 ILE A C 1
ATOM 825 O O . ILE A 1 103 ? -7.436 0.006 -10.727 1.00 44.31 103 ILE A O 1
ATOM 829 N N . ALA A 1 104 ? -6.380 -1.223 -12.268 1.00 38.50 104 ALA A N 1
ATOM 830 C CA . ALA A 1 104 ? -5.190 -0.376 -12.307 1.00 38.50 104 ALA A CA 1
ATOM 831 C C . ALA A 1 104 ? -5.097 0.363 -13.649 1.00 38.50 104 ALA A C 1
ATOM 833 O O . ALA A 1 104 ? -5.166 -0.260 -14.706 1.00 38.50 104 ALA A O 1
ATOM 834 N N . GLY A 1 105 ? -4.955 1.692 -13.597 1.00 44.47 105 GLY A N 1
ATOM 835 C CA . GLY A 1 105 ? -4.714 2.545 -14.766 1.00 44.47 105 GLY A CA 1
ATOM 836 C C . GLY A 1 105 ? -3.409 2.210 -15.516 1.00 44.47 105 GLY A C 1
ATOM 837 O O . GLY A 1 105 ? -2.740 1.230 -15.185 1.00 44.47 105 GLY A O 1
ATOM 838 N N . PRO A 1 106 ? -3.025 3.003 -16.539 1.00 40.25 106 PRO A N 1
ATOM 839 C CA . PRO A 1 106 ? -1.869 2.706 -17.387 1.00 40.25 106 PRO A CA 1
ATOM 840 C C . PRO A 1 106 ? -0.595 2.476 -16.562 1.00 40.25 106 PRO A C 1
ATOM 842 O O . PRO A 1 106 ? -0.337 3.194 -15.594 1.00 40.25 106 PRO A O 1
ATOM 845 N N . ALA A 1 107 ? 0.192 1.469 -16.954 1.00 42.91 107 ALA A N 1
ATOM 846 C CA . ALA A 1 107 ? 1.419 1.080 -16.265 1.00 42.91 107 ALA A CA 1
ATOM 847 C C . ALA A 1 107 ? 2.366 2.283 -16.126 1.00 42.91 107 ALA A C 1
ATOM 849 O O . ALA A 1 107 ? 2.790 2.881 -17.117 1.00 42.91 107 ALA A O 1
ATOM 850 N N . VAL A 1 108 ? 2.676 2.658 -14.884 1.00 47.38 108 VAL A N 1
ATOM 851 C CA . VAL A 1 108 ? 3.615 3.747 -14.596 1.00 47.38 108 VAL A CA 1
ATOM 852 C C . VAL A 1 108 ? 5.026 3.251 -14.931 1.00 47.38 108 VAL A C 1
ATOM 854 O O . VAL A 1 108 ? 5.442 2.243 -14.360 1.00 47.38 108 VAL A O 1
ATOM 857 N N . PRO A 1 109 ? 5.786 3.931 -15.811 1.00 48.03 109 PRO A N 1
ATOM 858 C CA . PRO A 1 109 ? 7.134 3.508 -16.177 1.00 48.03 109 PRO A CA 1
ATOM 859 C C . PRO A 1 109 ? 8.036 3.353 -14.951 1.00 48.03 109 PRO A C 1
ATOM 861 O O . PRO A 1 109 ? 8.020 4.188 -14.041 1.00 48.03 109 PRO A O 1
ATOM 864 N N . TYR A 1 110 ? 8.871 2.315 -14.949 1.00 46.97 110 TYR A N 1
ATOM 865 C CA . TYR A 1 110 ? 9.813 2.045 -13.870 1.00 46.97 110 TYR A CA 1
ATOM 866 C C . TYR A 1 110 ? 10.818 3.194 -13.677 1.00 46.97 110 TYR A C 1
ATOM 868 O O . TYR A 1 110 ? 11.824 3.308 -14.379 1.00 46.97 110 TYR A O 1
ATOM 876 N N . SER A 1 111 ? 10.583 4.049 -12.682 1.00 62.25 111 SER A N 1
ATOM 877 C CA . SER A 1 111 ? 11.554 5.065 -12.276 1.00 62.25 111 SER A CA 1
ATOM 878 C C . SER A 1 111 ? 12.664 4.410 -11.445 1.00 62.25 111 SER A C 1
ATOM 880 O O . SER A 1 111 ? 12.435 3.916 -10.337 1.00 62.25 111 SER A O 1
ATOM 882 N N . ARG A 1 112 ? 13.903 4.411 -11.959 1.00 53.56 112 ARG A N 1
ATOM 883 C CA . ARG A 1 112 ? 15.094 3.945 -11.216 1.00 53.56 112 ARG A CA 1
ATOM 884 C C . ARG A 1 112 ? 15.227 4.664 -9.868 1.00 53.56 112 ARG A C 1
ATOM 886 O O . ARG A 1 112 ? 15.585 4.033 -8.873 1.00 53.56 112 ARG A O 1
ATOM 893 N N . ASP A 1 113 ? 14.854 5.941 -9.828 1.00 70.50 113 ASP A N 1
ATOM 894 C CA . ASP A 1 113 ? 14.821 6.748 -8.609 1.00 70.50 113 ASP A CA 1
ATOM 895 C C . ASP A 1 113 ? 13.741 6.271 -7.636 1.00 70.50 113 ASP A C 1
ATOM 897 O O . ASP A 1 113 ? 13.983 6.225 -6.430 1.00 70.50 113 ASP A O 1
ATOM 901 N N . TYR A 1 114 ? 12.567 5.870 -8.136 1.00 80.00 114 TYR A N 1
ATOM 902 C CA . TYR A 1 114 ? 11.506 5.304 -7.302 1.00 80.00 114 TYR A CA 1
ATOM 903 C C . TYR A 1 114 ? 11.972 4.034 -6.591 1.00 80.00 114 TYR A C 1
ATOM 905 O O . TYR A 1 114 ? 11.810 3.935 -5.376 1.00 80.00 114 TYR A O 1
ATOM 913 N N . LYS A 1 115 ? 12.618 3.094 -7.300 1.00 76.88 115 LYS A N 1
ATOM 914 C CA . LYS A 1 115 ? 13.105 1.863 -6.656 1.00 76.88 115 LYS A CA 1
ATOM 915 C C . LYS A 1 115 ? 14.121 2.167 -5.559 1.00 76.88 115 LYS A C 1
ATOM 917 O O . LYS A 1 115 ? 14.025 1.609 -4.474 1.00 76.88 115 LYS A O 1
ATOM 922 N N . LEU A 1 116 ? 15.082 3.054 -5.818 1.00 77.31 116 LEU A N 1
ATOM 923 C CA . LEU A 1 116 ? 16.092 3.415 -4.819 1.00 77.31 116 LEU A CA 1
ATOM 924 C C . LEU A 1 116 ? 15.460 4.075 -3.586 1.00 77.31 116 LEU A C 1
ATOM 926 O O . LEU A 1 116 ? 15.786 3.695 -2.463 1.00 77.31 116 LEU A O 1
ATOM 930 N N . LYS A 1 117 ? 14.512 5.001 -3.783 1.00 85.56 117 LYS A N 1
ATOM 931 C CA . LYS A 1 117 ? 13.757 5.632 -2.687 1.00 85.56 117 LYS A CA 1
ATOM 932 C C . LYS A 1 117 ? 12.933 4.612 -1.902 1.00 85.56 117 LYS A C 1
ATOM 934 O O . LYS A 1 117 ? 12.896 4.676 -0.677 1.00 85.56 117 LYS A O 1
ATOM 939 N N . TYR A 1 118 ? 12.306 3.664 -2.593 1.00 85.88 118 TYR A N 1
ATOM 940 C CA . TYR A 1 118 ? 11.521 2.593 -1.988 1.00 85.88 118 TYR A CA 1
ATOM 941 C C . TYR A 1 118 ? 12.374 1.656 -1.127 1.00 85.88 118 TYR A C 1
ATOM 943 O O . TYR A 1 118 ? 12.031 1.412 0.028 1.00 85.88 118 TYR A O 1
ATOM 951 N N . GLU A 1 119 ? 13.498 1.166 -1.657 1.00 83.69 119 GLU A N 1
ATOM 952 C CA . GLU A 1 119 ? 14.419 0.303 -0.908 1.00 83.69 119 GLU A CA 1
ATOM 953 C C . GLU A 1 119 ? 15.029 1.047 0.285 1.00 83.69 119 GLU A C 1
ATOM 955 O O . GLU A 1 119 ? 15.104 0.502 1.389 1.00 83.69 119 GLU A O 1
ATOM 960 N N . TYR A 1 120 ? 15.395 2.321 0.097 1.00 89.06 120 TYR A N 1
ATOM 961 C CA . TYR A 1 120 ? 15.852 3.175 1.188 1.00 89.06 120 TYR A CA 1
ATOM 962 C C . TYR A 1 120 ? 14.788 3.275 2.283 1.00 89.06 120 TYR A C 1
ATOM 964 O O . TYR A 1 120 ? 15.077 2.934 3.428 1.00 89.06 120 TYR A O 1
ATOM 972 N N . LEU A 1 121 ? 13.552 3.653 1.940 1.00 92.25 121 LEU A N 1
ATOM 973 C CA . LEU A 1 121 ? 12.456 3.749 2.903 1.00 92.25 121 LEU A CA 1
ATOM 974 C C . LEU A 1 121 ? 12.247 2.421 3.637 1.00 92.25 121 LEU A C 1
ATOM 976 O O . LEU A 1 121 ? 12.218 2.403 4.865 1.00 92.25 121 LEU A O 1
ATOM 980 N N . LYS A 1 122 ? 12.178 1.303 2.905 1.00 86.88 122 LYS A N 1
ATOM 981 C CA . LYS A 1 122 ? 12.039 -0.037 3.489 1.00 86.88 122 LYS A CA 1
ATOM 982 C C . LYS A 1 122 ? 13.147 -0.373 4.479 1.00 86.88 122 LYS A C 1
ATOM 984 O O . LYS A 1 122 ? 12.852 -0.942 5.524 1.00 86.88 122 LYS A O 1
ATOM 989 N N . SER A 1 123 ? 14.394 -0.010 4.177 1.00 88.38 123 SER A N 1
ATOM 990 C CA . SER A 1 123 ? 15.527 -0.241 5.082 1.00 88.38 123 SER A CA 1
ATOM 991 C C . SER A 1 123 ? 15.422 0.550 6.391 1.00 88.38 123 SER A C 1
ATOM 993 O O . SER A 1 123 ? 15.932 0.107 7.418 1.00 88.38 123 SER A O 1
ATOM 995 N N . GLN A 1 124 ? 14.741 1.700 6.373 1.00 91.38 124 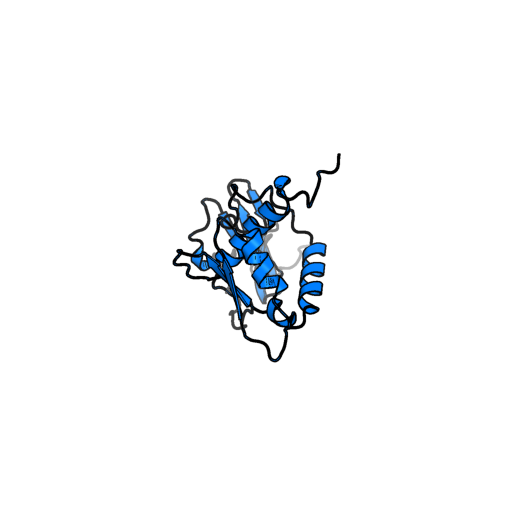GLN A N 1
ATOM 996 C CA . GLN A 1 124 ? 14.536 2.539 7.555 1.00 91.38 124 GLN A CA 1
ATOM 997 C C . GLN A 1 124 ? 13.352 2.074 8.420 1.00 91.38 124 GLN A C 1
ATOM 999 O O . GLN A 1 124 ? 13.276 2.431 9.599 1.00 91.38 124 GLN A O 1
ATOM 1004 N N . LEU A 1 125 ? 12.435 1.265 7.876 1.00 87.31 125 LEU A N 1
ATOM 1005 C CA . LEU A 1 125 ? 11.303 0.717 8.624 1.00 87.31 125 LEU A CA 1
ATOM 1006 C C . LEU A 1 125 ? 11.786 -0.358 9.610 1.00 87.31 125 LEU A C 1
ATOM 1008 O O . LEU A 1 125 ? 12.018 -1.516 9.259 1.00 87.31 125 LEU A O 1
ATOM 1012 N N . ARG A 1 126 ? 11.931 0.030 10.880 1.00 83.38 126 ARG A N 1
ATOM 1013 C CA . ARG A 1 126 ? 12.324 -0.882 11.961 1.00 83.38 126 ARG A CA 1
ATOM 1014 C C . ARG A 1 126 ? 11.214 -1.892 12.232 1.00 83.38 126 ARG A C 1
ATOM 1016 O O . ARG A 1 126 ? 10.074 -1.505 12.488 1.00 83.38 126 ARG A O 1
ATOM 1023 N N . LYS A 1 127 ? 11.564 -3.181 12.240 1.00 81.12 127 LYS A N 1
ATOM 1024 C CA . LYS A 1 127 ? 10.640 -4.230 12.677 1.00 81.12 127 LYS A CA 1
ATOM 1025 C C . LYS A 1 127 ? 10.385 -4.075 14.180 1.00 81.12 127 LYS A C 1
ATOM 1027 O O . LYS A 1 127 ? 11.356 -4.042 14.940 1.00 81.12 127 LYS A O 1
ATOM 1032 N N . PRO A 1 128 ? 9.121 -3.970 14.615 1.00 83.06 128 PRO A N 1
ATOM 1033 C CA . PRO A 1 128 ? 8.809 -3.865 16.030 1.00 83.06 128 PRO A CA 1
ATOM 1034 C C . PRO A 1 128 ? 9.236 -5.149 16.751 1.00 83.06 128 PRO A C 1
ATOM 1036 O O . PRO A 1 128 ? 8.996 -6.259 16.274 1.00 83.06 128 PRO A O 1
ATOM 1039 N N . SER A 1 129 ? 9.899 -5.000 17.897 1.00 82.69 129 SER A N 1
ATOM 1040 C CA . SER A 1 129 ? 10.280 -6.114 18.763 1.00 82.69 129 SER A CA 1
ATOM 1041 C C . SER A 1 129 ? 9.264 -6.281 19.895 1.00 82.69 129 SER A C 1
ATOM 1043 O O . SER A 1 129 ? 8.619 -5.322 20.329 1.00 82.69 129 SER A O 1
ATOM 1045 N N . SER A 1 130 ? 9.116 -7.511 20.395 1.00 86.31 130 SER A N 1
ATOM 1046 C CA . SER A 1 130 ? 8.217 -7.816 21.518 1.00 86.31 130 SER A CA 1
ATOM 1047 C C . SER A 1 130 ? 6.743 -7.451 21.250 1.00 86.31 130 SER A C 1
ATOM 1049 O O . SER A 1 130 ? 6.036 -6.974 22.137 1.00 86.31 130 SER A O 1
ATOM 1051 N N . VAL A 1 131 ? 6.273 -7.612 20.012 1.00 86.88 131 VAL A N 1
ATOM 1052 C CA . VAL A 1 131 ? 4.859 -7.483 19.613 1.00 86.88 131 VAL A CA 1
ATOM 1053 C C . VAL A 1 131 ? 4.380 -8.800 18.992 1.00 86.88 131 VAL A C 1
ATOM 1055 O O . VAL A 1 131 ? 5.217 -9.580 18.534 1.00 86.88 131 VAL A O 1
ATOM 1058 N N . PRO A 1 132 ? 3.063 -9.070 18.963 1.00 88.31 132 PRO A N 1
ATOM 1059 C CA . PRO A 1 132 ? 2.516 -10.208 18.230 1.00 88.31 132 PRO A CA 1
ATOM 1060 C C . PRO A 1 132 ? 2.947 -10.216 16.755 1.00 88.31 132 PRO A C 1
ATOM 1062 O O . PRO A 1 132 ? 3.195 -9.169 16.167 1.00 88.31 132 PRO A O 1
ATOM 1065 N N . ASN A 1 133 ? 3.001 -11.394 16.130 1.00 86.88 133 ASN A N 1
ATOM 1066 C CA . ASN A 1 133 ? 3.405 -11.516 14.720 1.00 86.88 133 ASN A CA 1
ATOM 1067 C C . ASN A 1 133 ? 2.356 -10.977 13.734 1.00 86.88 133 ASN A C 1
ATOM 1069 O O . ASN A 1 133 ? 2.683 -10.709 12.575 1.00 86.88 133 ASN A O 1
ATOM 1073 N N . LYS A 1 134 ? 1.106 -10.845 14.185 1.00 89.00 134 LYS A N 1
ATOM 1074 C CA . LYS A 1 134 ? -0.010 -10.346 13.391 1.00 89.00 134 LYS A CA 1
ATOM 1075 C C . LYS A 1 134 ? -0.927 -9.447 14.210 1.00 89.00 134 LYS A C 1
ATOM 1077 O O . LYS A 1 134 ? -1.017 -9.600 15.429 1.00 89.00 134 LYS A O 1
ATOM 1082 N N . PHE A 1 135 ? -1.641 -8.580 13.510 1.00 92.75 135 PHE A N 1
ATOM 1083 C CA . PHE A 1 135 ? -2.735 -7.778 14.035 1.00 92.75 135 PHE A CA 1
ATOM 1084 C C . PHE A 1 135 ? -4.010 -8.136 13.276 1.00 92.75 135 PHE A C 1
ATOM 1086 O O . PHE A 1 135 ? -4.060 -7.984 12.056 1.00 92.75 135 PHE A O 1
ATOM 1093 N N . GLU A 1 136 ? -5.001 -8.667 13.990 1.00 92.19 136 GLU A N 1
ATOM 1094 C CA . GLU A 1 136 ? -6.268 -9.099 13.401 1.00 92.19 136 GLU A CA 1
ATOM 1095 C C . GLU A 1 136 ? -7.239 -7.924 13.278 1.00 92.19 136 GLU A C 1
ATOM 1097 O O . GLU A 1 136 ? -7.470 -7.191 14.239 1.00 92.19 136 GLU A O 1
ATOM 1102 N N . ILE A 1 137 ? -7.819 -7.773 12.091 1.00 93.88 137 ILE A N 1
ATOM 1103 C CA . ILE A 1 137 ? -8.822 -6.767 11.751 1.00 93.88 137 ILE A CA 1
ATOM 1104 C C . ILE A 1 137 ? -10.048 -7.525 11.248 1.00 93.88 137 ILE A C 1
ATOM 1106 O O . ILE A 1 137 ? -9.992 -8.158 10.196 1.00 93.88 137 ILE A O 1
ATOM 1110 N N . LYS A 1 138 ? -11.144 -7.476 12.008 1.00 94.12 138 LYS A N 1
ATOM 1111 C CA . LYS A 1 138 ? -12.415 -8.121 11.656 1.00 94.12 138 LYS A CA 1
ATOM 1112 C C . LYS A 1 138 ? -13.446 -7.046 11.365 1.00 94.12 138 LYS A C 1
ATOM 1114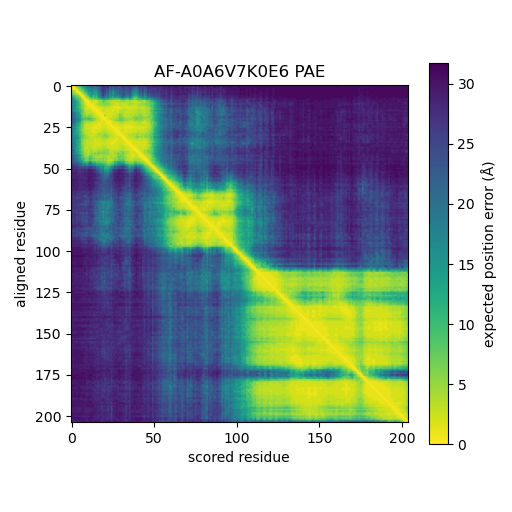 O O . LYS A 1 138 ? -13.772 -6.282 12.267 1.00 94.12 138 LYS A O 1
ATOM 1119 N N . VAL A 1 139 ? -13.906 -6.957 10.123 1.00 95.50 139 VAL A N 1
ATOM 1120 C CA . VAL A 1 139 ? -14.758 -5.847 9.665 1.00 95.50 139 VAL A CA 1
ATOM 1121 C C . VAL A 1 139 ? -15.884 -6.352 8.775 1.00 95.50 139 VAL A C 1
ATOM 1123 O O . VAL A 1 139 ? -15.724 -7.345 8.065 1.00 95.50 139 VAL A O 1
ATOM 1126 N N . ALA A 1 140 ? -17.016 -5.657 8.769 1.00 94.62 140 ALA A N 1
ATOM 1127 C CA . ALA A 1 140 ? -18.093 -5.933 7.830 1.00 94.62 140 ALA A CA 1
ATOM 1128 C C . ALA A 1 140 ? -17.934 -5.068 6.566 1.00 94.62 140 ALA A C 1
ATOM 1130 O O . ALA A 1 140 ? -17.585 -3.889 6.638 1.00 94.62 140 ALA A O 1
ATOM 1131 N N . ARG A 1 141 ? -18.193 -5.630 5.376 1.00 92.75 141 ARG A N 1
ATOM 1132 C CA . ARG A 1 141 ? -18.015 -4.905 4.096 1.00 92.75 141 ARG A CA 1
ATOM 1133 C C . ARG A 1 141 ? -18.877 -3.647 3.995 1.00 92.75 141 ARG A C 1
ATOM 1135 O O . ARG A 1 141 ? -18.438 -2.632 3.471 1.00 92.75 141 ARG A O 1
ATOM 1142 N N . ASN A 1 142 ? -20.097 -3.732 4.506 1.00 93.88 142 ASN A N 1
ATOM 1143 C CA . ASN A 1 142 ? -21.095 -2.667 4.555 1.00 93.88 142 ASN A CA 1
ATOM 1144 C C . ASN A 1 142 ? -20.787 -1.566 5.582 1.00 93.88 142 ASN A C 1
ATOM 1146 O O . ASN A 1 142 ? -21.429 -0.523 5.529 1.00 93.88 142 ASN A O 1
ATOM 1150 N N . ASN A 1 143 ? -19.842 -1.786 6.499 1.00 95.19 143 ASN A N 1
ATOM 1151 C CA . ASN A 1 143 ? -19.482 -0.832 7.550 1.00 95.19 143 ASN A CA 1
ATOM 1152 C C . ASN A 1 143 ? -17.957 -0.669 7.675 1.00 95.19 143 ASN A C 1
ATOM 1154 O O . ASN A 1 143 ? -17.414 -0.459 8.761 1.00 95.19 143 ASN A O 1
ATOM 1158 N N . ILE A 1 144 ? -17.252 -0.804 6.546 1.00 95.75 144 ILE A N 1
ATOM 1159 C CA . ILE A 1 144 ? -15.797 -0.956 6.531 1.00 95.75 144 ILE A CA 1
ATOM 1160 C C . ILE A 1 144 ? -15.067 0.233 7.162 1.00 95.75 144 ILE A C 1
ATOM 1162 O O . ILE A 1 144 ? -14.071 0.016 7.854 1.00 95.75 144 ILE A O 1
ATOM 1166 N N . LEU A 1 145 ? -15.542 1.467 6.961 1.00 96.06 145 LEU A N 1
ATOM 1167 C CA . LEU A 1 145 ? -14.897 2.668 7.495 1.00 96.06 145 LEU A CA 1
ATOM 1168 C C . LEU A 1 145 ? -15.026 2.733 9.020 1.00 96.06 145 LEU A C 1
ATOM 1170 O O . LEU A 1 145 ? -14.013 2.776 9.718 1.00 96.06 145 LEU A O 1
ATOM 1174 N N . GLU A 1 146 ? -16.250 2.695 9.541 1.00 96.06 146 GLU A N 1
ATOM 1175 C CA . GLU A 1 146 ? -16.545 2.761 10.971 1.00 96.06 146 GLU A CA 1
ATOM 1176 C C . GLU A 1 146 ? -15.914 1.610 11.761 1.00 96.06 146 GLU A C 1
ATOM 1178 O O . GLU A 1 146 ? -15.337 1.851 12.827 1.00 96.06 146 GLU A O 1
ATOM 1183 N N . ASP A 1 147 ? -15.987 0.374 11.258 1.00 97.56 147 ASP A N 1
ATOM 1184 C CA . ASP A 1 147 ? -15.389 -0.782 11.935 1.00 97.56 147 ASP A CA 1
ATOM 1185 C C . ASP A 1 147 ? -13.862 -0.656 11.978 1.00 97.56 147 ASP A C 1
ATOM 1187 O O . ASP A 1 147 ? -13.246 -0.801 13.040 1.00 97.56 147 ASP A O 1
ATOM 1191 N N . SER A 1 148 ? -13.246 -0.309 10.841 1.00 97.06 148 SER A N 1
ATOM 1192 C CA . SER A 1 148 ? -11.798 -0.091 10.758 1.00 97.06 148 SER A CA 1
ATOM 1193 C C . SER A 1 148 ? -11.353 1.038 11.680 1.00 97.06 148 SER A C 1
ATOM 1195 O O . SER A 1 148 ? -10.355 0.891 12.388 1.00 97.06 148 SER A O 1
ATOM 1197 N N . TYR A 1 149 ? -12.102 2.145 11.712 1.00 96.31 149 TYR A N 1
ATOM 1198 C CA . TYR A 1 149 ? -11.829 3.275 12.592 1.00 96.31 149 TYR A CA 1
ATOM 1199 C C . TYR A 1 149 ? -11.833 2.838 14.054 1.00 96.31 149 TYR A C 1
ATOM 1201 O O . TYR A 1 149 ? -10.830 3.040 14.731 1.00 96.31 149 TYR A O 1
ATOM 1209 N N . ARG A 1 150 ? -12.900 2.177 14.523 1.00 96.75 150 ARG A N 1
ATOM 1210 C CA . ARG A 1 150 ? -13.020 1.720 15.919 1.00 96.75 150 ARG A CA 1
ATOM 1211 C C . ARG A 1 150 ? -11.876 0.797 16.326 1.00 96.75 150 ARG A C 1
ATOM 1213 O O . ARG A 1 150 ? -11.314 0.960 17.409 1.00 96.75 150 ARG A O 1
ATOM 1220 N N . ILE A 1 151 ? -11.522 -0.156 15.463 1.00 96.44 151 ILE A N 1
ATOM 1221 C CA . ILE A 1 151 ? -10.435 -1.105 15.721 1.00 96.44 151 ILE A CA 1
ATOM 1222 C C . ILE A 1 151 ? -9.109 -0.357 15.828 1.00 96.44 151 ILE A C 1
ATOM 1224 O O . ILE A 1 151 ? -8.435 -0.464 16.851 1.00 96.44 151 ILE A O 1
ATOM 1228 N N . ILE A 1 152 ? -8.753 0.434 14.813 1.00 96.19 152 ILE A N 1
ATOM 1229 C CA . ILE A 1 152 ? -7.454 1.112 14.737 1.00 96.19 152 ILE A CA 1
ATOM 1230 C C . ILE A 1 152 ? -7.325 2.187 15.823 1.00 96.19 152 ILE A C 1
ATOM 1232 O O . ILE A 1 152 ? -6.280 2.275 16.467 1.00 96.19 152 ILE A O 1
ATOM 1236 N N . SER A 1 153 ? -8.377 2.970 16.080 1.00 95.56 153 SER A N 1
ATOM 1237 C CA . SER A 1 153 ? -8.364 4.041 17.084 1.00 95.56 153 SER A CA 1
ATOM 1238 C C . SER A 1 153 ? -8.267 3.515 18.517 1.00 95.56 153 SER A C 1
ATOM 1240 O O . SER A 1 153 ? -7.816 4.239 19.400 1.00 95.56 153 SER A O 1
ATOM 1242 N N . SER A 1 154 ? -8.682 2.267 18.762 1.00 95.31 154 SER A N 1
ATOM 1243 C CA . SER A 1 154 ? -8.580 1.616 20.076 1.00 95.31 154 SER A CA 1
ATOM 1244 C C . SER A 1 154 ? -7.189 1.048 20.390 1.00 95.31 154 SER A C 1
ATOM 1246 O O . SER A 1 154 ? -6.954 0.564 21.498 1.00 95.31 154 SER A O 1
ATOM 1248 N N . VAL A 1 155 ? -6.249 1.079 19.436 1.00 95.06 155 VAL A N 1
ATOM 1249 C CA . VAL A 1 155 ? -4.921 0.480 19.622 1.00 95.06 155 VAL A CA 1
ATOM 1250 C C . VAL A 1 155 ? -4.013 1.384 20.454 1.00 95.06 155 VAL A C 1
ATOM 1252 O O . VAL A 1 155 ? -3.432 2.347 19.961 1.00 95.06 155 VAL A O 1
ATOM 1255 N N . ASN A 1 156 ? -3.778 0.994 21.707 1.00 92.50 156 ASN A N 1
ATOM 1256 C CA . ASN A 1 156 ? -2.886 1.734 22.610 1.00 92.50 156 ASN A CA 1
ATOM 1257 C C . ASN A 1 156 ? -1.400 1.596 22.231 1.00 92.50 156 ASN A C 1
ATOM 1259 O O . ASN A 1 156 ? -0.611 2.521 22.420 1.00 92.50 156 ASN A O 1
ATOM 1263 N N . ARG A 1 157 ? -0.986 0.429 21.714 1.00 92.56 157 ARG A N 1
ATOM 1264 C CA . ARG A 1 157 ? 0.407 0.154 21.323 1.00 92.56 157 ARG A CA 1
ATOM 1265 C C . ARG A 1 157 ? 0.542 0.159 19.805 1.00 92.56 157 ARG A C 1
ATOM 1267 O O . ARG A 1 157 ? 0.468 -0.885 19.164 1.00 92.56 157 ARG A O 1
ATOM 1274 N N . VAL A 1 158 ? 0.813 1.337 19.249 1.00 90.94 158 VAL A N 1
ATOM 1275 C CA . VAL A 1 158 ? 0.890 1.585 17.794 1.00 90.94 158 VAL A CA 1
ATOM 1276 C C . VAL A 1 158 ? 1.896 0.704 17.045 1.00 90.94 158 VAL A C 1
ATOM 1278 O O . VAL A 1 158 ? 1.721 0.436 15.863 1.00 90.94 158 VAL A O 1
ATOM 1281 N N . GLU A 1 159 ? 2.925 0.187 17.723 1.00 90.94 159 GLU A N 1
ATOM 1282 C CA . GLU A 1 159 ? 3.885 -0.760 17.134 1.00 90.94 159 GLU A CA 1
ATOM 1283 C C . GLU A 1 159 ? 3.223 -2.057 16.639 1.00 90.94 159 GLU A C 1
ATOM 1285 O O . GLU A 1 159 ? 3.742 -2.703 15.732 1.00 90.94 159 GLU A O 1
ATOM 1290 N N . ILE A 1 160 ? 2.062 -2.425 17.190 1.00 91.56 160 ILE A N 1
ATOM 1291 C CA . ILE A 1 160 ? 1.297 -3.596 16.749 1.00 91.56 160 ILE A CA 1
ATOM 1292 C C . ILE A 1 160 ? 0.748 -3.384 15.328 1.00 91.56 160 ILE A C 1
ATOM 1294 O O . ILE A 1 160 ? 0.726 -4.329 14.542 1.00 91.56 160 ILE A O 1
ATOM 1298 N N . LEU A 1 161 ? 0.411 -2.148 14.942 1.00 92.69 161 LEU A N 1
ATOM 1299 C CA . LEU A 1 161 ? -0.053 -1.824 13.584 1.00 92.69 161 LEU A CA 1
ATOM 1300 C C . LEU A 1 161 ? 1.047 -1.981 12.520 1.00 92.69 161 LEU A C 1
ATOM 1302 O O . LEU A 1 161 ? 0.754 -2.010 11.330 1.00 92.69 161 LEU A O 1
ATOM 1306 N N . LYS A 1 162 ? 2.316 -2.100 12.933 1.00 90.62 162 LYS A N 1
ATOM 1307 C CA . LYS A 1 162 ? 3.454 -2.360 12.034 1.00 90.62 162 LYS A CA 1
ATOM 1308 C C . LYS A 1 162 ? 3.711 -3.856 11.808 1.00 90.62 162 LYS A C 1
ATOM 1310 O O . LYS A 1 162 ? 4.664 -4.216 11.116 1.00 90.62 162 LYS A O 1
ATOM 1315 N N . THR A 1 163 ? 2.920 -4.731 12.429 1.00 90.62 163 THR A N 1
ATOM 1316 C CA . THR A 1 163 ? 3.005 -6.192 12.265 1.00 90.62 163 THR A CA 1
ATOM 1317 C C . THR A 1 163 ? 2.201 -6.639 11.040 1.00 90.62 163 THR A C 1
ATOM 1319 O O . THR A 1 163 ? 1.634 -5.807 10.331 1.00 90.62 163 THR A O 1
ATOM 1322 N N . LYS A 1 164 ? 2.162 -7.944 10.732 1.00 88.69 164 LYS A N 1
ATOM 1323 C CA . LYS A 1 164 ? 1.361 -8.432 9.599 1.00 88.69 164 LYS A CA 1
ATOM 1324 C C . LYS A 1 164 ? -0.124 -8.161 9.868 1.00 88.69 164 LYS A C 1
ATOM 1326 O O . LYS A 1 164 ? -0.689 -8.739 10.792 1.00 88.69 164 LYS A O 1
ATOM 1331 N N . LEU A 1 165 ? -0.755 -7.329 9.046 1.00 91.38 165 LEU A N 1
ATOM 1332 C CA . LEU A 1 165 ? -2.203 -7.131 9.096 1.00 91.38 165 LEU A CA 1
ATOM 1333 C C . LEU A 1 165 ? -2.895 -8.400 8.587 1.00 91.38 165 LEU A C 1
ATOM 1335 O O . LEU A 1 165 ? -2.549 -8.907 7.518 1.00 91.38 165 LEU A O 1
ATOM 1339 N N . TRP A 1 166 ? -3.815 -8.924 9.385 1.00 90.50 166 TRP A N 1
ATOM 1340 C CA . TRP A 1 166 ? -4.606 -10.112 9.094 1.00 90.50 166 TRP A CA 1
ATOM 1341 C C . TRP A 1 166 ? -6.067 -9.689 9.025 1.00 90.50 166 TRP A C 1
ATOM 1343 O O . TRP A 1 166 ? -6.633 -9.325 10.057 1.00 90.50 166 TRP A O 1
ATOM 1353 N N . VAL A 1 167 ? -6.647 -9.664 7.826 1.00 91.31 167 VAL A N 1
ATOM 1354 C CA . VAL A 1 167 ? -7.980 -9.089 7.611 1.00 91.31 167 VAL A CA 1
ATOM 1355 C C . VAL A 1 167 ? -9.001 -10.192 7.368 1.00 91.31 167 VAL A C 1
ATOM 1357 O O . VAL A 1 167 ? -8.810 -11.048 6.509 1.00 91.31 167 VAL A O 1
ATOM 1360 N N . GLU A 1 168 ? -10.107 -10.140 8.105 1.00 90.75 168 GLU A N 1
ATOM 1361 C CA . GLU A 1 168 ? -11.247 -11.045 7.968 1.00 90.75 168 GLU A CA 1
ATOM 1362 C C . GLU A 1 168 ? -12.518 -10.222 7.736 1.00 90.75 168 GLU A C 1
ATOM 1364 O O . GLU A 1 168 ? -12.839 -9.328 8.524 1.00 90.75 168 GLU A O 1
ATOM 1369 N N . PHE A 1 169 ? -13.249 -10.533 6.664 1.00 92.00 169 PHE A N 1
ATOM 1370 C CA . PHE A 1 169 ? -14.580 -9.976 6.443 1.00 92.00 169 PHE A CA 1
ATOM 1371 C C . PHE A 1 169 ? -15.631 -10.840 7.141 1.00 92.00 169 PHE A C 1
ATOM 1373 O O . PHE A 1 169 ? -15.606 -12.069 7.049 1.00 92.00 169 PHE A O 1
ATOM 1380 N N . GLU A 1 170 ? -16.546 -10.199 7.867 1.00 90.94 170 GLU A N 1
ATOM 1381 C CA . GLU A 1 170 ? -17.605 -10.905 8.587 1.00 90.94 170 GLU A CA 1
ATOM 1382 C C . GLU A 1 170 ? -18.468 -11.745 7.630 1.00 90.94 170 GLU A C 1
ATOM 1384 O O . GLU A 1 170 ? -18.923 -11.265 6.594 1.00 90.94 170 GLU A O 1
ATOM 1389 N N . GLY A 1 171 ? -18.694 -13.014 7.983 1.00 84.88 171 GLY A N 1
ATOM 1390 C CA . GLY A 1 171 ? -19.498 -13.942 7.182 1.00 84.88 171 GLY A CA 1
ATOM 1391 C C . GLY A 1 171 ? -18.775 -14.565 5.983 1.00 84.88 171 GLY A C 1
ATOM 1392 O O . GLY A 1 171 ? -19.380 -15.370 5.275 1.00 84.88 171 GLY A O 1
ATOM 1393 N N . GLU A 1 172 ? -17.492 -14.262 5.768 1.00 82.81 172 GLU A N 1
ATOM 1394 C CA . GLU A 1 172 ? -16.718 -14.769 4.632 1.00 82.81 172 GLU A CA 1
ATOM 1395 C C . GLU A 1 172 ? -15.622 -15.743 5.070 1.00 82.81 172 GLU A C 1
ATOM 1397 O O . GLU A 1 172 ? -14.814 -15.465 5.956 1.00 82.81 172 GLU A O 1
ATOM 1402 N N . VAL A 1 173 ? -15.561 -16.908 4.417 1.00 69.25 173 VAL A N 1
ATOM 1403 C CA . VAL A 1 173 ? -14.480 -17.879 4.628 1.00 69.25 173 VAL A CA 1
ATOM 1404 C C . VAL A 1 173 ? -13.296 -17.477 3.752 1.00 69.25 173 VAL A C 1
ATOM 1406 O O . VAL A 1 173 ? -13.170 -17.905 2.606 1.00 69.25 173 VAL A O 1
ATOM 1409 N N . GLY A 1 174 ? -12.445 -16.608 4.286 1.00 62.06 174 GLY A N 1
ATOM 1410 C CA . GLY A 1 174 ? -11.241 -16.129 3.616 1.00 62.06 174 GLY A CA 1
ATOM 1411 C C . GLY A 1 174 ? -9.973 -16.856 4.069 1.00 62.06 174 GLY A C 1
ATOM 1412 O O . GLY A 1 174 ? -9.647 -16.862 5.253 1.00 62.06 174 GLY A O 1
ATOM 1413 N N . LEU A 1 175 ? -9.214 -17.432 3.132 1.00 57.41 175 LEU A N 1
ATOM 1414 C CA . LEU A 1 175 ? -7.827 -17.860 3.364 1.00 57.41 175 LEU A CA 1
ATOM 1415 C C . LEU A 1 175 ? -6.896 -16.667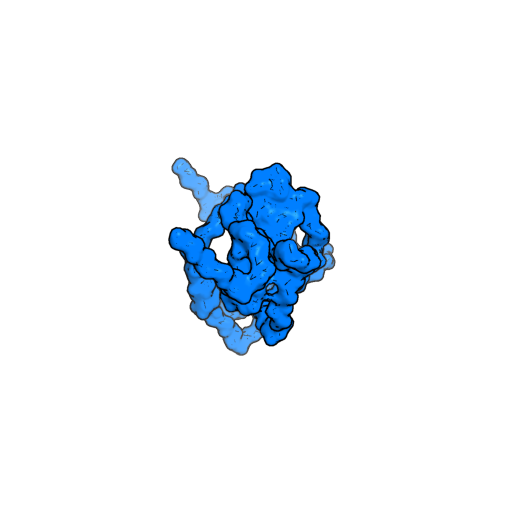 3.101 1.00 57.41 175 LEU A C 1
ATOM 1417 O O . LEU A 1 175 ? -6.586 -16.355 1.951 1.00 57.41 175 LEU A O 1
ATOM 1421 N N . ASP A 1 176 ? -6.473 -15.965 4.157 1.00 58.06 176 ASP A N 1
ATOM 1422 C CA . ASP A 1 176 ? -5.743 -14.699 4.008 1.00 58.06 176 ASP A CA 1
ATOM 1423 C C . ASP A 1 176 ? -4.242 -14.897 3.703 1.00 58.06 176 ASP A C 1
ATOM 1425 O O . ASP A 1 176 ? -3.347 -14.773 4.550 1.00 58.06 176 ASP A O 1
ATOM 1429 N N . TYR A 1 177 ? -3.950 -15.175 2.430 1.00 59.53 177 TYR A N 1
ATOM 1430 C CA . TYR A 1 177 ? -2.605 -15.074 1.850 1.00 59.53 177 TYR A CA 1
ATOM 1431 C C . TYR A 1 177 ? -2.258 -13.627 1.418 1.00 59.53 177 TYR A C 1
ATOM 1433 O O . TYR A 1 177 ? -1.346 -13.414 0.623 1.00 59.53 177 TYR A O 1
ATOM 1441 N N . GLY A 1 178 ? -2.953 -12.605 1.947 1.00 67.94 178 GLY A N 1
ATOM 1442 C CA . GLY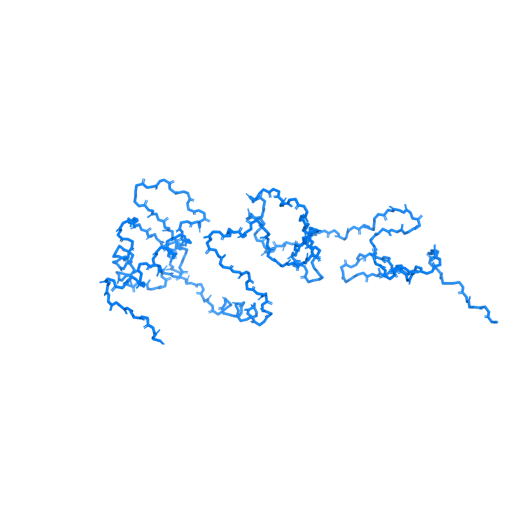 A 1 178 ? -2.692 -11.183 1.680 1.00 67.94 178 GLY A CA 1
ATOM 1443 C C . GLY A 1 178 ? -3.546 -10.560 0.570 1.00 67.94 178 GLY A C 1
ATOM 1444 O O . GLY A 1 178 ? -3.300 -9.416 0.183 1.00 67.94 178 GLY A O 1
ATOM 1445 N N . GLY A 1 179 ? -4.530 -11.284 0.034 1.00 81.81 179 GLY A N 1
ATOM 1446 C CA . GLY A 1 179 ? -5.530 -10.733 -0.887 1.00 81.81 179 GLY A CA 1
ATOM 1447 C C . GLY A 1 179 ? -6.533 -9.826 -0.170 1.00 81.81 179 GLY A C 1
ATOM 1448 O O . GLY A 1 179 ? -6.779 -8.709 -0.623 1.00 81.81 179 GLY A O 1
ATOM 1449 N N . LEU A 1 180 ? -7.020 -10.254 0.999 1.00 87.19 180 LEU A N 1
ATOM 1450 C CA . LEU A 1 180 ? -8.024 -9.512 1.768 1.00 87.19 180 LEU A CA 1
ATOM 1451 C C . LEU A 1 180 ? -7.462 -8.218 2.342 1.00 87.19 180 LEU A C 1
ATOM 1453 O O . LEU A 1 180 ? -8.129 -7.193 2.302 1.00 87.19 180 LEU A O 1
ATOM 1457 N N . ALA A 1 181 ? -6.203 -8.223 2.787 1.00 89.38 181 ALA A N 1
ATOM 1458 C CA . ALA A 1 181 ? -5.536 -6.997 3.213 1.00 89.38 181 ALA A CA 1
ATOM 1459 C C . ALA A 1 181 ? -5.464 -5.947 2.086 1.00 89.38 181 ALA A C 1
ATOM 1461 O O . ALA A 1 181 ? -5.711 -4.766 2.328 1.00 89.38 181 ALA A O 1
ATOM 1462 N N . ARG A 1 182 ? -5.159 -6.360 0.845 1.00 88.00 182 ARG A N 1
ATOM 1463 C CA . ARG A 1 182 ? -5.141 -5.451 -0.318 1.00 88.00 182 ARG A CA 1
ATOM 1464 C C . ARG A 1 182 ? -6.535 -4.913 -0.627 1.00 88.00 182 ARG A C 1
ATOM 1466 O O . ARG A 1 182 ? -6.687 -3.714 -0.845 1.00 88.00 182 ARG A O 1
ATOM 1473 N N . GLU A 1 183 ? -7.534 -5.793 -0.630 1.00 89.25 183 GLU A N 1
ATOM 1474 C CA . GLU A 1 183 ? -8.931 -5.418 -0.846 1.00 89.25 183 GLU A CA 1
ATOM 1475 C C . GLU A 1 183 ? -9.428 -4.446 0.232 1.00 89.25 183 GLU A C 1
ATOM 1477 O O . GLU A 1 183 ? -10.037 -3.430 -0.088 1.00 89.25 183 GLU A O 1
ATOM 1482 N N . TRP A 1 184 ? -9.106 -4.704 1.496 1.00 93.06 184 TRP A N 1
ATOM 1483 C CA . TRP A 1 184 ? -9.458 -3.843 2.617 1.00 93.06 184 TRP A CA 1
ATOM 1484 C C . TRP A 1 184 ? -8.882 -2.436 2.473 1.00 93.06 184 TRP A C 1
ATOM 1486 O O . TRP A 1 184 ? -9.635 -1.474 2.583 1.00 93.06 184 TRP A O 1
ATOM 1496 N N . PHE A 1 185 ? -7.591 -2.295 2.142 1.00 94.81 185 PHE A N 1
ATOM 1497 C CA . PHE A 1 185 ? -7.004 -0.976 1.866 1.00 94.81 185 PHE A CA 1
ATOM 1498 C C . PHE A 1 185 ? -7.723 -0.261 0.717 1.00 94.81 185 PHE A C 1
ATOM 1500 O O . PHE A 1 185 ? -7.977 0.939 0.805 1.00 94.81 185 PHE A O 1
ATOM 1507 N N . PHE A 1 186 ? -8.066 -0.987 -0.350 1.00 92.00 186 PHE A N 1
ATOM 1508 C CA . PHE A 1 186 ? -8.780 -0.424 -1.492 1.00 92.00 186 PHE A CA 1
ATOM 1509 C C . PHE A 1 186 ? -10.180 0.075 -1.109 1.00 92.00 186 PHE A C 1
ATOM 1511 O O . PHE A 1 186 ? -10.498 1.239 -1.355 1.00 92.00 186 PHE A O 1
ATOM 1518 N N . LEU A 1 187 ? -10.996 -0.767 -0.475 1.00 92.69 187 LEU A N 1
ATOM 1519 C CA . LEU A 1 187 ? -12.355 -0.418 -0.056 1.00 92.69 187 LEU A CA 1
ATOM 1520 C C . LEU A 1 187 ? -12.353 0.706 0.988 1.00 92.69 187 LEU A C 1
ATOM 1522 O O . LEU A 1 187 ? -13.090 1.678 0.836 1.00 92.69 187 LEU A O 1
ATOM 1526 N N . LEU A 1 188 ? -11.471 0.628 1.989 1.00 95.00 188 LEU A N 1
ATOM 1527 C CA . LEU A 1 188 ? -11.322 1.669 3.002 1.00 95.00 188 LEU A CA 1
ATOM 1528 C C . LEU A 1 188 ? -10.927 3.004 2.366 1.00 95.00 188 LEU A C 1
ATOM 1530 O O . LEU A 1 188 ? -11.522 4.026 2.688 1.00 95.00 188 LEU A O 1
ATOM 1534 N N . SER A 1 189 ? -9.966 3.005 1.433 1.00 94.19 189 SER A N 1
ATOM 1535 C CA . SER A 1 189 ? -9.554 4.236 0.750 1.00 94.19 189 SER A CA 1
ATOM 1536 C C . SER A 1 189 ? -10.700 4.880 -0.031 1.00 94.19 189 SER A C 1
ATOM 1538 O O . SER A 1 189 ? -10.806 6.101 -0.037 1.00 94.19 189 SER A O 1
ATOM 1540 N N . LYS A 1 190 ? -11.595 4.085 -0.635 1.00 91.25 190 LYS A N 1
ATOM 1541 C CA . LYS A 1 190 ? -12.789 4.609 -1.308 1.00 91.25 190 LYS A CA 1
ATOM 1542 C C . LYS A 1 190 ? -13.770 5.243 -0.326 1.00 91.25 190 LYS A C 1
ATOM 1544 O O . LYS A 1 190 ? -14.206 6.362 -0.575 1.00 91.25 190 LYS A O 1
ATOM 1549 N N . GLU A 1 191 ? -14.080 4.565 0.778 1.00 93.81 191 GLU A N 1
ATOM 1550 C CA . GLU A 1 191 ? -15.011 5.101 1.779 1.00 93.81 191 GLU A CA 1
ATOM 1551 C C . GLU A 1 191 ? -14.454 6.331 2.506 1.00 93.81 191 GLU A C 1
ATOM 1553 O O . GLU A 1 191 ? -15.197 7.266 2.782 1.00 93.81 191 GLU A O 1
ATOM 1558 N N . MET A 1 192 ? -13.141 6.406 2.746 1.00 93.25 192 MET A N 1
ATOM 1559 C CA . MET A 1 192 ? -12.519 7.590 3.355 1.00 93.25 192 MET A CA 1
ATOM 1560 C C . MET A 1 192 ? -12.742 8.875 2.547 1.00 93.25 192 MET A C 1
ATOM 1562 O O . MET A 1 192 ? -12.849 9.948 3.135 1.00 93.25 192 MET A O 1
ATOM 1566 N N . PHE A 1 193 ? -12.807 8.776 1.217 1.00 93.06 193 PHE A N 1
ATOM 1567 C CA . PHE A 1 193 ? -13.050 9.910 0.319 1.00 93.06 193 PHE A CA 1
ATOM 1568 C C . PHE A 1 193 ? -14.523 10.059 -0.078 1.00 93.06 193 PHE A C 1
ATOM 1570 O O . PHE A 1 193 ? -14.836 10.820 -0.993 1.00 93.06 193 PHE A O 1
ATOM 1577 N N . ASN A 1 194 ? -15.434 9.348 0.586 1.00 89.12 194 ASN A N 1
ATOM 1578 C CA . ASN A 1 194 ? -16.856 9.463 0.322 1.00 89.12 194 ASN A CA 1
ATOM 1579 C C . ASN A 1 194 ? -17.369 10.853 0.781 1.00 89.12 194 ASN A C 1
ATOM 1581 O O . ASN A 1 194 ? -17.285 11.174 1.974 1.00 89.12 194 ASN A O 1
ATOM 1585 N N . PRO A 1 195 ? -17.920 11.687 -0.130 1.00 90.38 195 PRO A N 1
ATOM 1586 C CA . PRO A 1 195 ? -18.356 13.048 0.192 1.00 90.38 195 PRO A CA 1
ATOM 1587 C C . PRO A 1 195 ? -19.435 13.122 1.276 1.00 90.38 195 PRO A C 1
ATOM 1589 O O . PRO A 1 195 ? -19.560 14.152 1.936 1.00 90.38 195 PRO A O 1
ATOM 1592 N N . TYR A 1 196 ? -20.198 12.042 1.491 1.00 89.56 196 TYR A N 1
ATOM 1593 C CA . TYR A 1 196 ? -21.244 11.997 2.517 1.00 89.56 196 TYR A CA 1
ATOM 1594 C C . TYR A 1 196 ? -20.704 12.175 3.940 1.00 89.56 196 TYR A C 1
ATOM 1596 O O . TYR A 1 196 ? -21.423 12.690 4.794 1.00 89.56 196 TYR A O 1
ATOM 1604 N N . TYR A 1 197 ? -19.445 11.807 4.198 1.00 89.38 197 TYR A N 1
ATOM 1605 C CA . TYR A 1 197 ? -18.821 12.021 5.505 1.00 89.38 197 TYR A CA 1
ATOM 1606 C C . TYR A 1 197 ? -18.327 13.460 5.712 1.00 89.38 197 TYR A C 1
ATOM 1608 O O . TYR A 1 197 ? -17.994 13.831 6.836 1.00 89.38 197 TYR A O 1
ATOM 1616 N N . GLY A 1 198 ? -18.243 14.272 4.650 1.00 90.62 198 GLY A N 1
ATOM 1617 C CA . GLY A 1 198 ? -17.753 15.653 4.724 1.00 90.62 198 GLY A CA 1
ATOM 1618 C C . GLY A 1 198 ? -16.289 15.786 5.165 1.00 90.62 198 GLY A C 1
ATOM 1619 O O . GLY A 1 198 ? -15.892 16.846 5.639 1.00 90.62 198 GLY A O 1
ATOM 1620 N N . LEU A 1 199 ? -15.489 14.718 5.047 1.00 90.81 199 LEU A N 1
ATOM 1621 C CA . LEU A 1 199 ? -14.077 14.700 5.457 1.00 90.81 199 LEU A CA 1
ATOM 1622 C C . LEU A 1 199 ? -13.146 15.351 4.426 1.00 90.81 199 LEU A C 1
ATOM 1624 O O . LEU A 1 199 ? -12.085 15.856 4.788 1.00 90.81 199 LEU A O 1
ATOM 1628 N N . PHE A 1 200 ? -13.532 15.313 3.151 1.00 93.62 200 PHE A N 1
ATOM 1629 C CA . PHE A 1 200 ? -12.750 15.819 2.028 1.00 93.62 200 PHE A CA 1
ATOM 1630 C C . PHE A 1 200 ? -13.656 16.520 1.018 1.00 93.62 200 PHE A C 1
ATOM 1632 O O . PHE A 1 200 ? -14.836 16.195 0.886 1.00 93.62 200 PHE A O 1
ATOM 1639 N N . GLU A 1 201 ? -13.064 17.437 0.262 1.00 88.94 201 GLU A N 1
ATOM 1640 C CA . GLU A 1 201 ? -13.677 18.094 -0.886 1.00 88.94 201 GLU A CA 1
ATOM 1641 C C . GLU A 1 201 ? -12.763 17.971 -2.107 1.00 88.94 201 GLU A C 1
ATOM 1643 O O . GLU A 1 201 ? -11.546 17.800 -1.984 1.00 88.94 201 GLU A O 1
ATOM 1648 N N . TYR A 1 202 ? -13.351 18.038 -3.299 1.00 88.19 202 TYR A N 1
ATOM 1649 C CA . TYR A 1 202 ? -12.571 18.093 -4.527 1.00 88.19 202 TYR A CA 1
ATOM 1650 C C . TYR A 1 202 ? -11.974 19.488 -4.680 1.00 88.19 202 TYR A C 1
ATOM 1652 O O . TYR A 1 202 ? -12.693 20.485 -4.616 1.00 88.19 202 TYR A O 1
ATOM 1660 N N . SER A 1 203 ? -10.664 19.556 -4.917 1.00 87.00 203 SER A N 1
ATOM 1661 C CA . SER A 1 203 ? -10.039 20.800 -5.354 1.00 87.00 203 SER A CA 1
ATOM 1662 C C . SER A 1 203 ? -10.640 21.209 -6.699 1.00 87.00 203 SER A C 1
ATOM 1664 O O . SER A 1 203 ? -10.685 20.382 -7.614 1.00 87.00 203 SER A O 1
ATOM 1666 N N . ALA A 1 204 ? -11.100 22.457 -6.785 1.00 65.06 204 ALA A N 1
ATOM 1667 C CA . ALA A 1 204 ? -11.651 23.058 -7.997 1.00 65.06 204 ALA A CA 1
ATOM 1668 C C . ALA A 1 204 ? -10.644 23.119 -9.156 1.00 65.06 204 ALA A C 1
ATOM 1670 O O . ALA A 1 204 ? -9.427 23.257 -8.884 1.00 65.06 204 ALA A O 1
#

Radius of gyration: 26.19 Å; Cα contacts (8 Å, |Δi|>4): 203; chains: 1; bounding box: 72×50×68 Å

InterPro domains:
  IPR000569 HECT domain [PS50237] (157-204)
  IPR001202 WW domain [PF00397] (10-39)
  IPR001202 WW domain [PF00397] (67-96)
  IPR001202 WW domain [PS01159] (14-39)
  IPR001202 WW domain [PS01159] (71-96)
  IPR001202 WW domain [PS50020] (8-41)
  IPR001202 WW domain [PS50020] (65-98)
  IPR001202 WW domain [SM00456] (9-41)
  IPR001202 WW domain [SM00456] (66-98)
  IPR001202 WW domain [cd00201] (11-40)
  IPR001202 WW domain [cd00201] (68-98)
  IPR035983 HECT, E3 ligase catalytic domain [SSF56204] (120-203)
  IPR036020 WW domain superfamily [SSF51045] (5-40)
  IPR036020 WW domain superfamily [SSF51045] (61-100)
  IPR050409 E3 ubiquitin-protein ligase [PTHR11254] (10-204)

Solvent-accessible surface area (backbone atoms only — not comparable to full-atom values): 13258 Å² total; per-residue (Å²): 138,83,82,78,83,77,91,74,84,64,62,92,58,48,49,77,47,72,44,99,77,70,31,55,34,33,36,36,65,82,78,72,43,76,39,50,45,40,90,88,74,75,43,69,51,72,76,66,81,89,86,68,90,71,94,61,86,71,72,69,66,78,71,63,63,79,73,61,90,54,51,43,84,43,71,46,98,86,73,45,65,32,30,33,34,64,82,79,72,44,72,44,70,64,60,80,82,74,62,54,79,91,80,52,76,84,84,78,77,88,49,71,67,55,54,54,52,50,54,51,52,56,73,68,59,75,80,67,75,99,57,64,78,56,34,82,44,76,31,42,84,92,44,40,54,65,43,48,46,56,57,61,74,66,53,87,62,65,62,42,76,72,31,47,72,42,49,44,50,67,98,56,94,73,84,72,86,56,61,47,45,54,50,47,55,52,55,38,57,54,55,64,65,36,61,91,73,65,76,55,80,82,83,130

Organism: NCBI:txid1563983

pLDDT: mean 70.95, std 18.9, range [27.92, 97.56]

Secondary structure (DSSP, 8-state):
-PPPP-TT-PPTTEEEEE-TTS-EEEEETTTTEEESB-TTT-PBPPPPP--S---S-TTTTTTS-SPPTTEEEEE-TTS-EEEEETTTTEEESS-TTT--TTTS-SPPP--HHHHHHHHHHHHH-PPPSSS-SEEEEEE-GGGHHHHHHHHHHT-S-GGGGGSEEEEEETT-----SSHHHHHHHHHHHHHHT-GGG-S-----

Foldseek 3Di:
DDDDDPPDPAPPQKDWDAQPQRWIKMARNVVRDIGQARPVPRHGTDHDDPPDDDPDPPPPVVPLDDAPPQKDWDADSVRAIWIARNVVRDIGRDRPSPDPVVPDPDDDHDDPVVVVVVVVVVVPDDQDPPEDQEDEQEEELVCLQVSVCVRQVPDPPCSRVVHHYHYHHPPDDDPPPPPRVVVSVVSNVVVCPPCVVVNDDDDD